Protein AF-A0A010IXS4-F1 (afdb_monomer)

pLDDT: mean 91.99, std 7.36, range [56.25, 98.81]

Sequence (234 aa):
MMPKTSPHQHVMNWAISVPGDKTIKRDIFNNVWMTASQRYPYQHLTFMAQGIVELQNVELGCVDLSTPTNLFLQMTGATRCDSEMLDFAKHIVVVKDRQHIALLSEYILQKILYQPESTSVQTTAIEAFHAGQGVCQDHAHILIAMCRALQLPARYVSGYLFDQNYPHLASHAWAEVFLENQWYCFDVSNQLFTPKHHIYLAVGRDYLDVAPIRGVREQGGVENMMSVVQVLAC

Mean predicted aligned error: 4.52 Å

Solvent-accessible surface area (backbone atoms only — not comparable to full-atom values): 13428 Å² total; per-residue (Å²): 84,40,64,62,66,46,84,20,29,46,62,78,45,77,49,77,49,60,69,56,58,69,48,77,49,67,54,87,69,68,31,40,38,69,51,64,48,72,88,70,92,74,94,78,86,68,76,48,74,52,67,46,70,50,72,40,94,45,68,46,50,65,92,69,81,85,47,67,61,70,65,27,45,56,72,48,86,44,26,44,59,54,69,66,52,44,51,55,42,52,72,57,41,81,52,96,47,73,65,28,53,52,51,44,33,54,53,47,39,72,56,32,37,82,34,85,90,70,68,58,97,80,59,25,16,54,58,32,64,75,66,33,38,22,44,41,62,39,47,22,28,35,53,32,10,36,35,26,75,70,75,29,31,18,33,28,34,31,31,33,40,59,38,96,90,47,36,67,69,11,74,41,39,26,22,32,40,53,48,98,94,40,50,39,38,42,26,39,79,77,72,38,67,46,42,68,47,55,44,65,31,29,49,26,68,41,63,87,69,35,50,72,76,83,85,85,79,85,85,86,80,93,83,85,88,86,87,86,43,76,40,77,90,131

Nearest PDB structures (foldseek):
  3isr-assembly1_B  TM=7.995E-01  e=2.141E-14  Cytophaga hutchinsonii ATCC 33406
  9crn-assembly1_A  TM=8.403E-01  e=3.451E-06  Streptococcus pyogenes NZ131
  8glv-assembly1_Eb  TM=6.164E-01  e=4.223E-03  Chlamydomonas reinhardtii
  8ot2-assembly1_A  TM=6.336E-01  e=3.137E-02  Streptomyces hygroscopicus
  4nv8-assembly3_B  TM=6.087E-01  e=2.778E-02  Mesorhizobium japonicum MAFF 303099

Radius of gyration: 17.94 Å; Cα contacts (8 Å, |Δi|>4): 477; chains: 1; bounding box: 43×37×51 Å

Foldseek 3Di:
DAFDDAPFKDWPDKDKDWDADKDWDADLQRFIDMDGDDDDDDPDTDIDMDGDMDGDQDQADHPDPVRDLVQLLDADQQQAADPVLQVLLCVQPVDPDPVSLLSSLQVQCVQEPEDPPPDDPNHHLVNRNVVSYDHQQNSQSSSSSNCSSVVWRKKKFWFFFDDPVCFFRTTGIWMWTQDPNGTWTARSNVSDGGCRRTRTNDIGNHCVVPPPDDDDDDDDDDDDDDDTGGDDDD

Secondary structure (DSSP, 8-state):
-B----SSEEEEEEEEE-SSEEEEEE-TT--EEEEEE--S--S----EEEEEEEEP--S-S----SS-GGGGG---STT---HHHHHHHHHH-SS-SHHHHHHHHHHHHHHSEE-TTS--TT--HHHHHHHTEE-HHHHHHHHHHHHHHTT--EEEEEEEE--SS-TTB-EEEEEEEEETTEEEEEBTTTTB-S-TTEEEEEEESSHHHH-SS-----S-S-------B-----

Structure (mmCIF, N/CA/C/O backbone):
data_AF-A0A010IXS4-F1
#
_entry.id   AF-A0A010IXS4-F1
#
loop_
_atom_site.group_PDB
_atom_site.id
_atom_site.type_symbol
_atom_site.label_atom_id
_atom_site.label_alt_id
_atom_site.label_comp_id
_atom_site.label_asym_id
_atom_site.label_entity_id
_atom_site.label_seq_id
_atom_site.pdbx_PDB_ins_code
_atom_site.Cartn_x
_atom_site.Cartn_y
_atom_site.Cartn_z
_atom_site.occupancy
_atom_site.B_iso_or_equiv
_atom_site.auth_seq_id
_atom_site.auth_comp_id
_atom_site.auth_asym_id
_atom_site.auth_atom_id
_atom_site.pdbx_PDB_model_num
ATOM 1 N N . MET A 1 1 ? 6.017 3.978 -9.937 1.00 90.06 1 MET A N 1
ATOM 2 C CA . MET A 1 1 ? 5.571 5.137 -9.118 1.00 90.06 1 MET A CA 1
ATOM 3 C C . MET A 1 1 ? 6.777 5.947 -8.632 1.00 90.06 1 MET A C 1
ATOM 5 O O . MET A 1 1 ? 7.891 5.447 -8.748 1.00 90.06 1 MET A O 1
ATOM 9 N N . MET A 1 2 ? 6.587 7.172 -8.129 1.00 92.12 2 MET A N 1
ATOM 10 C CA . MET A 1 2 ? 7.634 8.008 -7.511 1.00 92.12 2 MET A CA 1
ATOM 11 C C . MET A 1 2 ? 7.180 8.520 -6.137 1.00 92.12 2 MET A C 1
ATOM 13 O O . MET A 1 2 ? 6.027 8.947 -6.027 1.00 92.12 2 MET A O 1
ATOM 17 N N . PRO A 1 3 ? 8.062 8.529 -5.119 1.00 93.62 3 PRO A N 1
ATOM 18 C CA . PRO A 1 3 ? 7.718 9.031 -3.801 1.00 93.62 3 PRO A CA 1
ATOM 19 C C . PRO A 1 3 ? 7.520 10.546 -3.853 1.00 93.62 3 PRO A C 1
ATOM 21 O O . PRO A 1 3 ? 8.058 11.246 -4.716 1.00 93.62 3 PRO A O 1
ATOM 24 N N . LYS A 1 4 ? 6.749 11.064 -2.899 1.00 91.25 4 LYS A N 1
ATOM 25 C CA . LYS A 1 4 ? 6.491 12.498 -2.750 1.00 91.25 4 LYS A CA 1
ATOM 26 C C . LYS A 1 4 ? 6.962 12.987 -1.394 1.00 91.25 4 LYS A C 1
ATOM 28 O O . LYS A 1 4 ? 6.886 12.253 -0.411 1.00 91.25 4 LYS A O 1
ATOM 33 N N . THR A 1 5 ? 7.372 14.249 -1.348 1.00 92.06 5 THR A N 1
ATOM 34 C CA . THR A 1 5 ? 7.571 14.952 -0.083 1.00 92.06 5 THR A CA 1
ATOM 35 C C . THR A 1 5 ? 6.231 15.127 0.632 1.00 92.06 5 THR A C 1
ATOM 37 O O . THR A 1 5 ? 5.215 15.452 0.012 1.00 92.06 5 THR A O 1
ATOM 40 N N . SER A 1 6 ? 6.242 14.889 1.936 1.00 90.50 6 SER A N 1
ATOM 41 C CA . SER A 1 6 ? 5.126 15.033 2.869 1.00 90.50 6 SER A CA 1
ATOM 42 C C . SER A 1 6 ? 5.685 15.410 4.253 1.00 90.50 6 SER A C 1
ATOM 44 O O . SER A 1 6 ? 6.905 15.452 4.406 1.00 90.50 6 SER A O 1
ATOM 46 N N . PRO A 1 7 ? 4.850 15.664 5.276 1.00 89.44 7 PRO A N 1
ATOM 47 C CA . PRO A 1 7 ? 5.350 15.876 6.636 1.00 89.44 7 PRO A CA 1
ATOM 48 C C . PRO A 1 7 ? 6.209 14.720 7.172 1.00 89.44 7 PRO A C 1
ATOM 50 O O . PRO A 1 7 ? 7.100 14.954 7.974 1.00 89.44 7 PRO A O 1
ATOM 53 N N . HIS A 1 8 ? 5.972 13.485 6.719 1.00 92.75 8 HIS A N 1
ATOM 54 C CA . HIS A 1 8 ? 6.728 12.307 7.157 1.00 92.75 8 HIS A CA 1
ATOM 55 C C . HIS A 1 8 ? 8.045 12.089 6.419 1.00 92.75 8 HIS A C 1
ATOM 57 O O . HIS A 1 8 ? 8.968 11.487 6.957 1.00 92.75 8 HIS A O 1
ATOM 63 N N . GLN A 1 9 ? 8.155 12.555 5.178 1.00 94.06 9 GLN A N 1
ATOM 64 C CA . GLN A 1 9 ? 9.326 12.260 4.360 1.00 94.06 9 GLN A CA 1
ATOM 65 C C . GLN A 1 9 ? 9.680 13.410 3.429 1.00 94.06 9 GLN A C 1
ATOM 67 O O . GLN A 1 9 ? 8.809 13.985 2.774 1.00 94.06 9 GLN A O 1
ATOM 72 N N . HIS A 1 10 ? 10.969 13.693 3.302 1.00 95.06 10 HIS A N 1
ATOM 73 C CA . HIS A 1 10 ? 11.510 14.657 2.361 1.00 95.06 10 HIS A CA 1
ATOM 74 C C . HIS A 1 10 ? 12.311 13.931 1.275 1.00 95.06 10 HIS A C 1
ATOM 76 O O . HIS A 1 10 ? 13.337 13.306 1.539 1.00 95.06 10 HIS A O 1
ATOM 82 N N . VAL A 1 11 ? 11.828 13.987 0.030 1.00 94.88 11 VAL A N 1
ATOM 83 C CA . VAL A 1 11 ? 12.499 13.345 -1.108 1.00 94.88 11 VAL A CA 1
ATOM 84 C C . VAL A 1 11 ? 13.614 14.268 -1.599 1.00 94.88 11 VAL A C 1
ATOM 86 O O . VAL A 1 11 ? 13.346 15.257 -2.277 1.00 94.88 11 VAL A O 1
ATOM 89 N N . MET A 1 12 ? 14.863 13.943 -1.258 1.00 95.88 12 MET A N 1
ATOM 90 C CA . MET A 1 12 ? 16.047 14.729 -1.630 1.00 95.88 12 MET A CA 1
ATOM 91 C C . MET A 1 12 ? 16.355 14.595 -3.120 1.00 95.88 12 MET A C 1
ATOM 93 O O . MET A 1 12 ? 16.601 15.577 -3.817 1.00 95.88 12 MET A O 1
ATOM 97 N N . ASN A 1 13 ? 16.341 13.359 -3.615 1.00 94.75 13 ASN A N 1
ATOM 98 C CA . ASN A 1 13 ? 16.431 13.052 -5.033 1.00 94.75 13 ASN A CA 1
ATOM 99 C C . ASN A 1 13 ? 15.719 11.728 -5.322 1.00 94.75 13 ASN A C 1
ATOM 101 O O . ASN A 1 13 ? 15.633 10.850 -4.466 1.00 94.75 13 ASN A O 1
ATOM 105 N N . TRP A 1 14 ? 15.193 11.596 -6.535 1.00 94.88 14 TRP A N 1
ATOM 106 C CA . TRP A 1 14 ? 14.631 10.347 -7.031 1.00 94.88 14 TRP A CA 1
ATOM 107 C C . TRP A 1 14 ? 14.756 10.311 -8.549 1.00 94.88 14 TRP A C 1
ATOM 109 O O . TRP A 1 14 ? 14.357 11.253 -9.235 1.00 94.88 14 TRP A O 1
ATOM 119 N N . ALA A 1 15 ? 15.306 9.229 -9.083 1.00 93.50 15 ALA A N 1
ATOM 120 C CA . ALA A 1 15 ? 15.526 9.040 -10.505 1.00 93.50 15 ALA A CA 1
ATOM 121 C C . ALA A 1 15 ? 14.984 7.681 -10.943 1.00 93.50 15 ALA A C 1
ATOM 123 O O . ALA A 1 15 ? 15.248 6.663 -10.308 1.00 93.50 15 ALA A O 1
ATOM 124 N N . ILE A 1 16 ? 14.253 7.672 -12.061 1.00 93.62 16 ILE A N 1
ATOM 125 C CA . ILE A 1 16 ? 13.790 6.449 -12.718 1.00 93.62 16 ILE A CA 1
ATOM 126 C C . ILE A 1 16 ? 14.409 6.369 -14.113 1.00 93.62 16 ILE A C 1
ATOM 128 O O . ILE A 1 16 ? 14.154 7.212 -14.978 1.00 93.62 16 ILE A O 1
ATOM 132 N N . SER A 1 17 ? 15.197 5.324 -14.339 1.00 93.25 17 SER A N 1
ATOM 133 C CA . SER A 1 17 ? 15.684 4.913 -15.648 1.00 93.25 17 SER A CA 1
ATOM 134 C C . SER A 1 17 ? 14.817 3.778 -16.183 1.00 93.25 17 SER A C 1
ATOM 136 O O . SER A 1 17 ? 14.659 2.735 -15.555 1.00 93.25 17 SER A O 1
ATOM 138 N N . VAL A 1 18 ? 14.236 4.007 -17.353 1.00 92.31 18 VAL A N 1
ATOM 139 C CA . VAL A 1 18 ? 13.424 3.051 -18.108 1.00 92.31 18 VAL A CA 1
ATOM 140 C C . VAL A 1 18 ? 13.631 3.338 -19.600 1.00 92.31 18 VAL A C 1
ATOM 142 O O . VAL A 1 18 ? 13.780 4.513 -19.950 1.00 92.31 18 VAL A O 1
ATOM 145 N N . PRO A 1 19 ? 13.703 2.335 -20.486 1.00 91.31 19 PRO A N 1
ATOM 146 C CA . PRO A 1 19 ? 13.770 2.566 -21.929 1.00 91.31 19 PRO A CA 1
ATOM 147 C C . PRO A 1 19 ? 12.459 3.095 -22.527 1.00 91.31 19 PRO A C 1
ATOM 149 O O . PRO A 1 19 ? 11.378 2.847 -21.999 1.00 91.31 19 PRO A O 1
ATOM 152 N N . GLY A 1 20 ? 12.561 3.769 -23.675 1.00 91.19 20 GLY A N 1
ATOM 153 C CA . GLY A 1 20 ? 11.408 4.241 -24.446 1.00 91.19 20 GLY A CA 1
ATOM 154 C C . GLY A 1 20 ? 10.947 5.662 -24.112 1.00 91.19 20 GLY A C 1
ATOM 155 O O . GLY A 1 20 ? 11.562 6.366 -23.306 1.00 91.19 20 GLY A O 1
ATOM 156 N N . ASP A 1 21 ? 9.857 6.074 -24.759 1.00 92.81 21 ASP A N 1
ATOM 157 C CA . ASP A 1 21 ? 9.263 7.401 -24.594 1.00 92.81 21 ASP A CA 1
ATOM 158 C C . ASP A 1 21 ? 8.514 7.481 -23.269 1.00 92.81 21 ASP A C 1
ATOM 160 O O . ASP A 1 21 ? 7.663 6.635 -22.980 1.00 92.81 21 ASP A O 1
ATOM 164 N N . LYS A 1 22 ? 8.832 8.501 -22.467 1.00 93.88 22 LYS A N 1
ATOM 165 C CA . LYS A 1 22 ? 8.365 8.624 -21.083 1.00 93.88 22 LYS A CA 1
ATOM 166 C C . LYS A 1 22 ? 7.380 9.762 -20.938 1.00 93.88 22 LYS A C 1
ATOM 168 O O . LYS A 1 22 ? 7.563 10.841 -21.496 1.00 93.88 22 LYS A O 1
ATOM 173 N N . THR A 1 23 ? 6.370 9.573 -20.105 1.00 94.94 23 THR A N 1
ATOM 174 C CA . THR A 1 23 ? 5.498 10.667 -19.672 1.00 94.94 23 THR A CA 1
ATOM 175 C C . THR A 1 23 ? 5.175 10.509 -18.200 1.00 94.94 23 THR A C 1
ATOM 177 O O . THR A 1 23 ? 4.754 9.438 -17.763 1.00 94.94 23 THR A O 1
ATOM 180 N N . ILE A 1 24 ? 5.362 11.588 -17.442 1.00 94.69 24 ILE A N 1
ATOM 181 C CA . ILE A 1 24 ? 5.051 11.652 -16.014 1.00 94.69 24 ILE A CA 1
ATOM 182 C C . ILE A 1 24 ? 3.688 12.319 -15.847 1.00 94.69 24 ILE A C 1
ATOM 184 O O . ILE A 1 24 ? 3.414 13.345 -16.471 1.00 94.69 24 ILE A O 1
ATOM 188 N N . LYS A 1 25 ? 2.829 11.733 -15.014 1.00 93.81 25 LYS A N 1
ATOM 189 C CA . LYS A 1 25 ? 1.490 12.243 -14.709 1.00 93.81 25 LYS A CA 1
ATOM 190 C C . LYS A 1 25 ? 1.175 12.074 -13.226 1.00 93.81 25 LYS A C 1
ATOM 192 O O . LYS A 1 25 ? 1.904 11.409 -12.488 1.00 93.81 25 LYS A O 1
ATOM 197 N N . ARG A 1 26 ? 0.068 12.684 -12.806 1.00 93.38 26 ARG A N 1
ATOM 198 C CA . ARG A 1 26 ? -0.576 12.415 -11.519 1.00 93.38 26 ARG A CA 1
ATOM 199 C C . ARG A 1 26 ? -1.868 11.645 -11.746 1.00 93.38 26 ARG A C 1
ATOM 201 O O . ARG A 1 26 ? -2.545 11.889 -12.745 1.00 93.38 26 ARG A O 1
ATOM 208 N N . ASP A 1 27 ? -2.163 10.696 -10.870 1.00 92.19 27 ASP A N 1
ATOM 209 C CA . ASP A 1 27 ? -3.455 10.009 -10.852 1.00 92.19 27 ASP A CA 1
ATOM 210 C C . ASP A 1 27 ? -4.468 10.733 -9.942 1.00 92.19 27 ASP A C 1
ATOM 212 O O . ASP A 1 27 ? -4.204 11.828 -9.438 1.00 92.19 27 ASP A O 1
ATOM 216 N N . ILE A 1 28 ? -5.641 10.125 -9.750 1.00 91.06 28 ILE A N 1
ATOM 217 C CA . ILE A 1 28 ? -6.720 10.676 -8.919 1.00 91.06 28 ILE A CA 1
ATOM 218 C C . ILE A 1 28 ? -6.399 10.686 -7.416 1.00 91.06 28 ILE A C 1
ATOM 220 O O . ILE A 1 28 ? -6.995 11.464 -6.681 1.00 91.06 28 ILE A O 1
ATOM 224 N N . PHE A 1 29 ? -5.448 9.863 -6.968 1.00 92.00 29 PHE A N 1
ATOM 225 C CA . PHE A 1 29 ? -4.952 9.824 -5.589 1.00 92.00 29 PHE A CA 1
ATOM 226 C C . PHE A 1 29 ? -3.722 10.722 -5.405 1.00 92.00 29 PHE A C 1
ATOM 228 O O . PHE A 1 29 ? -3.026 10.652 -4.393 1.00 92.00 29 PHE A O 1
ATOM 235 N N . ASN A 1 30 ? -3.420 11.549 -6.414 1.00 91.06 30 ASN A N 1
ATOM 236 C CA . ASN A 1 30 ? -2.279 12.448 -6.447 1.00 91.06 30 ASN A CA 1
ATOM 237 C C . ASN A 1 30 ? -0.916 11.719 -6.373 1.00 91.06 30 ASN A C 1
ATOM 239 O O . ASN A 1 30 ? 0.101 12.347 -6.040 1.00 91.06 30 ASN A O 1
ATOM 243 N N . ASN A 1 31 ? -0.859 10.427 -6.715 1.00 93.25 31 ASN A N 1
ATOM 244 C CA . ASN A 1 31 ? 0.400 9.704 -6.886 1.00 93.25 31 ASN A CA 1
ATOM 245 C C . ASN A 1 31 ? 1.111 10.208 -8.137 1.00 93.25 31 ASN A C 1
ATOM 247 O O . ASN A 1 31 ? 0.476 10.487 -9.154 1.00 93.25 31 ASN A O 1
ATOM 251 N N . VAL A 1 32 ? 2.440 10.294 -8.088 1.00 92.88 32 VAL A N 1
ATOM 252 C CA . VAL A 1 32 ? 3.248 10.601 -9.273 1.00 92.88 32 VAL A CA 1
ATOM 253 C C . VAL A 1 32 ? 3.649 9.289 -9.933 1.00 92.88 32 VAL A C 1
ATOM 255 O O . VAL A 1 32 ? 4.298 8.436 -9.323 1.00 92.88 32 VAL A O 1
ATOM 258 N N . TRP A 1 33 ? 3.282 9.131 -11.200 1.00 92.00 33 TRP A N 1
ATOM 259 C CA . TRP A 1 33 ? 3.546 7.915 -11.957 1.00 92.00 33 TRP A CA 1
ATOM 260 C C . TRP A 1 33 ? 4.142 8.227 -13.325 1.00 92.00 33 TRP A C 1
ATOM 262 O O . TRP A 1 33 ? 3.942 9.304 -13.888 1.00 92.00 33 TRP A O 1
ATOM 272 N N . MET A 1 34 ? 4.917 7.276 -13.843 1.00 93.44 34 MET A N 1
ATOM 273 C CA . MET A 1 34 ? 5.554 7.358 -15.151 1.00 93.44 34 MET A CA 1
ATOM 274 C C . MET A 1 34 ? 4.992 6.257 -16.042 1.00 93.44 34 MET A C 1
ATOM 276 O O . MET A 1 34 ? 4.969 5.091 -15.656 1.00 93.44 34 MET A O 1
ATOM 280 N N . THR A 1 35 ? 4.596 6.642 -17.248 1.00 93.62 35 THR A N 1
ATOM 281 C CA . THR A 1 35 ? 4.403 5.722 -18.371 1.00 93.62 35 THR A CA 1
ATOM 282 C C . THR A 1 35 ? 5.671 5.697 -19.205 1.00 93.62 35 THR A C 1
ATOM 284 O O . THR A 1 35 ? 6.298 6.741 -19.390 1.00 93.62 35 THR A O 1
ATOM 287 N N . ALA A 1 36 ? 6.037 4.520 -19.700 1.00 92.81 36 ALA A N 1
ATOM 288 C CA . ALA A 1 36 ? 7.096 4.345 -20.679 1.00 92.81 36 ALA A CA 1
ATOM 289 C C . ALA A 1 36 ? 6.585 3.431 -21.795 1.00 92.81 36 ALA A C 1
ATOM 291 O O . ALA A 1 36 ? 5.925 2.432 -21.511 1.00 92.81 36 ALA A O 1
ATOM 292 N N . SER A 1 37 ? 6.865 3.778 -23.050 1.00 92.00 37 SER A N 1
ATOM 293 C CA . SER A 1 37 ? 6.491 2.952 -24.202 1.00 92.00 37 SER A CA 1
ATOM 294 C C . SER A 1 37 ? 7.700 2.651 -25.075 1.00 92.00 37 SER A C 1
ATOM 296 O O . SER A 1 37 ? 8.457 3.552 -25.434 1.00 92.00 37 SER A O 1
ATOM 298 N N . GLN A 1 38 ? 7.874 1.375 -25.413 1.00 88.44 38 GLN A N 1
ATOM 299 C CA . GLN A 1 38 ? 8.927 0.887 -26.294 1.00 88.44 38 GLN A CA 1
ATOM 300 C C . GLN A 1 38 ? 8.272 0.168 -27.470 1.00 88.44 38 GLN A C 1
ATOM 302 O O . GLN A 1 38 ? 7.452 -0.724 -27.269 1.00 88.44 38 GLN A O 1
ATOM 307 N N . ARG A 1 39 ? 8.614 0.583 -28.691 1.00 87.00 39 ARG A N 1
ATOM 308 C CA . ARG A 1 39 ? 8.010 0.057 -29.927 1.00 87.00 39 ARG A CA 1
ATOM 309 C C . ARG A 1 39 ? 8.967 -0.801 -30.744 1.00 87.00 39 ARG A C 1
ATOM 311 O O . ARG A 1 39 ? 8.528 -1.492 -31.657 1.00 87.00 39 ARG A O 1
ATOM 318 N N . TYR A 1 40 ? 10.258 -0.755 -30.431 1.00 86.69 40 TYR A N 1
ATOM 319 C CA . TYR A 1 40 ? 11.258 -1.570 -31.107 1.00 86.69 40 TYR A CA 1
ATOM 320 C C . TYR A 1 40 ? 11.406 -2.931 -30.423 1.00 86.69 40 TYR A C 1
ATOM 322 O O . TYR A 1 40 ? 11.249 -3.002 -29.204 1.00 86.69 40 TYR A O 1
ATOM 330 N N . PRO A 1 41 ? 11.738 -3.999 -31.168 1.00 86.94 41 PRO A N 1
ATOM 331 C CA . PRO A 1 41 ? 12.044 -5.295 -30.577 1.00 86.94 41 PRO A CA 1
ATOM 332 C C . PRO A 1 41 ? 13.181 -5.198 -29.552 1.00 86.94 41 PRO A C 1
ATOM 334 O O . PRO A 1 41 ? 14.193 -4.542 -29.796 1.00 86.94 41 PRO A O 1
ATOM 337 N N . TYR A 1 42 ? 13.034 -5.884 -28.421 1.00 86.44 42 TYR A N 1
ATOM 338 C CA . TYR A 1 42 ? 14.059 -5.995 -27.384 1.00 86.44 42 TYR A CA 1
ATOM 339 C C . TYR A 1 42 ? 14.079 -7.410 -26.805 1.00 86.44 42 TYR A C 1
ATOM 341 O O . TYR A 1 42 ? 13.076 -8.119 -26.832 1.00 86.44 42 TYR A O 1
ATOM 349 N N . GLN A 1 43 ? 15.234 -7.815 -26.277 1.00 88.56 43 GLN A N 1
ATOM 350 C CA . GLN A 1 43 ? 15.391 -9.075 -25.539 1.00 88.56 43 GLN A CA 1
ATOM 351 C C . GLN A 1 43 ? 15.348 -8.867 -24.022 1.00 88.56 43 GLN A C 1
ATOM 353 O O . GLN A 1 43 ? 14.952 -9.766 -23.287 1.00 88.56 43 GLN A O 1
ATOM 358 N N . HIS A 1 44 ? 15.727 -7.672 -23.559 1.00 88.19 44 HIS A N 1
ATOM 359 C CA . HIS A 1 44 ? 15.780 -7.314 -22.146 1.00 88.19 44 HIS A CA 1
ATOM 360 C C . HIS A 1 44 ? 15.252 -5.896 -21.942 1.00 88.19 44 HIS A C 1
ATOM 362 O O . HIS A 1 44 ? 15.517 -5.004 -22.751 1.00 88.19 44 HIS A O 1
ATOM 368 N N . LEU A 1 45 ? 14.531 -5.694 -20.842 1.00 88.69 45 LEU A N 1
ATOM 369 C CA . LEU A 1 45 ? 14.027 -4.397 -20.416 1.00 88.69 45 LEU A CA 1
ATOM 370 C C . LEU A 1 45 ? 14.416 -4.190 -18.953 1.00 88.69 45 LEU A C 1
ATOM 372 O O . LEU A 1 45 ? 13.946 -4.911 -18.077 1.00 88.69 45 LEU A O 1
ATOM 376 N N . THR A 1 46 ? 15.287 -3.216 -18.695 1.00 90.75 46 THR A N 1
ATOM 377 C CA . THR A 1 46 ? 15.764 -2.919 -17.340 1.00 90.75 46 THR A CA 1
ATOM 378 C C . THR A 1 46 ? 15.115 -1.646 -16.827 1.00 90.75 46 THR A C 1
ATOM 380 O O . THR A 1 46 ? 15.217 -0.589 -17.452 1.00 90.75 46 THR A O 1
ATOM 383 N N . PHE A 1 47 ? 14.491 -1.746 -15.659 1.00 90.81 47 PHE A N 1
ATOM 384 C CA . PHE A 1 47 ? 13.969 -0.615 -14.905 1.00 90.81 47 PHE A CA 1
ATOM 385 C C . PHE A 1 47 ? 14.867 -0.393 -13.696 1.00 90.81 47 PHE A C 1
ATOM 387 O O . PHE A 1 47 ? 15.163 -1.333 -12.963 1.00 90.81 47 PHE A O 1
ATOM 394 N N . MET A 1 48 ? 15.283 0.846 -13.471 1.00 92.94 48 MET A N 1
ATOM 395 C CA . MET A 1 48 ? 16.048 1.216 -12.287 1.00 92.94 48 MET A CA 1
ATOM 396 C C . MET A 1 48 ? 15.404 2.436 -11.650 1.00 92.94 48 MET A C 1
ATOM 398 O O . MET A 1 48 ? 15.230 3.456 -12.311 1.00 92.94 48 MET A O 1
ATOM 402 N N . ALA A 1 49 ? 15.063 2.336 -10.371 1.00 92.81 49 ALA A N 1
ATOM 403 C CA . ALA A 1 49 ? 14.649 3.466 -9.556 1.00 92.81 49 ALA A CA 1
ATOM 404 C C . ALA A 1 49 ? 15.626 3.594 -8.389 1.00 92.81 49 ALA A C 1
ATOM 406 O O . ALA A 1 49 ? 15.927 2.601 -7.734 1.00 92.81 49 ALA A O 1
ATOM 407 N N . GLN A 1 50 ? 16.135 4.798 -8.155 1.00 94.31 50 GLN A N 1
ATOM 408 C CA . GLN A 1 50 ? 17.033 5.084 -7.040 1.00 94.31 50 GLN A CA 1
ATOM 409 C C . GLN A 1 50 ? 16.786 6.493 -6.523 1.00 94.31 50 GLN A C 1
ATOM 411 O O . GLN A 1 50 ? 16.417 7.386 -7.291 1.00 94.31 50 GLN A O 1
ATOM 416 N N . GLY A 1 51 ? 17.022 6.709 -5.238 1.00 94.44 51 GLY A N 1
ATOM 417 C CA . GLY A 1 51 ? 16.905 8.029 -4.652 1.00 94.44 51 GLY A CA 1
ATOM 418 C C . GLY A 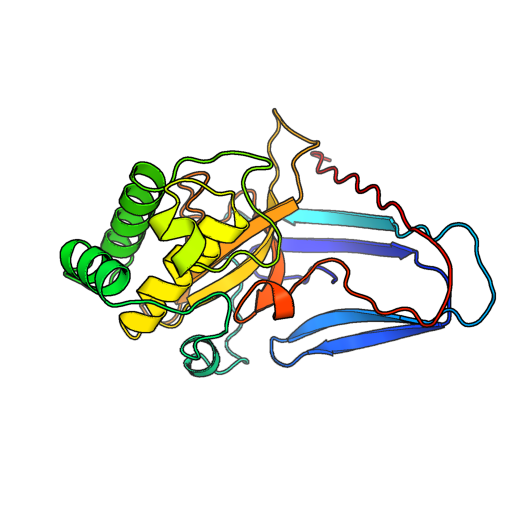1 51 ? 17.265 8.054 -3.178 1.00 94.44 51 GLY A C 1
ATOM 419 O O . GLY A 1 51 ? 17.496 7.012 -2.569 1.00 94.44 51 GLY A O 1
ATOM 420 N N . ILE A 1 52 ? 17.289 9.260 -2.622 1.00 95.62 52 ILE A N 1
ATOM 421 C CA . ILE A 1 52 ? 17.524 9.519 -1.203 1.00 95.62 52 ILE A CA 1
ATOM 422 C C . ILE A 1 52 ? 16.267 10.169 -0.635 1.00 95.62 52 ILE A C 1
ATOM 424 O O . ILE A 1 52 ? 15.786 11.182 -1.154 1.00 95.62 52 ILE A O 1
ATOM 428 N N . VAL A 1 53 ? 15.744 9.580 0.437 1.00 94.94 53 VAL A N 1
ATOM 429 C CA . VAL A 1 53 ? 14.582 10.081 1.170 1.00 94.94 53 VAL A CA 1
ATOM 430 C C . VAL A 1 53 ? 14.970 10.227 2.633 1.00 94.94 53 VAL A C 1
ATOM 432 O O . VAL A 1 53 ? 15.447 9.278 3.246 1.00 94.94 53 VAL A O 1
ATOM 435 N N . GLU A 1 54 ? 14.761 11.415 3.184 1.00 95.19 54 GLU A N 1
ATOM 436 C CA . GLU A 1 54 ? 14.918 11.687 4.609 1.00 95.19 54 GLU A CA 1
ATOM 437 C C . GLU A 1 54 ? 13.572 11.476 5.310 1.00 95.19 54 GLU A C 1
ATOM 439 O O . GLU A 1 54 ? 12.548 11.971 4.837 1.00 95.19 54 GLU A O 1
ATOM 444 N N . LEU A 1 55 ? 13.561 10.734 6.419 1.00 92.94 55 LEU A N 1
ATOM 445 C CA . LEU A 1 55 ? 12.355 10.469 7.206 1.00 92.94 55 LEU A CA 1
ATOM 446 C C . LEU A 1 55 ? 12.297 11.380 8.431 1.00 92.94 55 LEU A C 1
ATOM 448 O O . LEU A 1 55 ? 13.293 11.579 9.125 1.00 92.94 55 LEU A O 1
ATOM 452 N N . GLN A 1 56 ? 11.109 11.899 8.719 1.00 90.62 56 GLN A N 1
ATOM 453 C CA . GLN A 1 56 ? 10.816 12.670 9.919 1.00 90.62 56 GLN A CA 1
ATOM 454 C C . GLN A 1 56 ? 10.050 11.801 10.915 1.00 90.62 56 GLN A C 1
ATOM 456 O O . GLN A 1 56 ? 9.208 10.988 10.546 1.00 90.62 56 GLN A O 1
ATOM 461 N N . ASN A 1 57 ? 10.323 11.976 12.208 1.00 85.44 57 ASN A N 1
ATOM 462 C CA . ASN A 1 57 ? 9.639 11.223 13.257 1.00 85.44 57 ASN A CA 1
ATOM 463 C C . ASN A 1 57 ? 8.298 11.886 13.605 1.00 85.44 57 ASN A C 1
ATOM 465 O O . ASN A 1 57 ? 8.183 12.598 14.602 1.00 85.44 57 ASN A O 1
ATOM 469 N N . VAL A 1 58 ? 7.302 11.669 12.751 1.00 86.12 58 VAL A N 1
ATOM 470 C CA . VAL A 1 58 ? 5.923 12.139 12.930 1.00 86.12 58 VAL A CA 1
ATOM 471 C C . VAL A 1 58 ? 4.969 10.952 13.064 1.00 86.12 58 VAL A C 1
ATOM 473 O O . VAL A 1 58 ? 5.238 9.853 12.582 1.00 86.12 58 VAL A O 1
ATOM 476 N N . GLU A 1 59 ? 3.828 11.158 13.723 1.00 84.56 59 GLU A N 1
ATOM 477 C CA . GLU A 1 59 ? 2.828 10.091 13.881 1.00 84.56 59 GLU A CA 1
ATOM 478 C C . GLU A 1 59 ? 2.042 9.790 12.597 1.00 84.56 59 GLU A C 1
ATOM 480 O O . GLU A 1 59 ? 1.507 8.689 12.449 1.00 84.56 59 GLU A O 1
ATOM 485 N N . LEU A 1 60 ? 1.968 10.754 11.674 1.00 83.81 60 LEU A N 1
ATOM 486 C CA . LEU A 1 60 ? 1.133 10.697 10.475 1.00 83.81 60 LEU A CA 1
ATOM 487 C C . LEU A 1 60 ? 1.997 10.570 9.223 1.00 83.81 60 LEU A C 1
ATOM 489 O O . LEU A 1 60 ? 2.913 11.362 9.032 1.00 83.81 60 LEU A O 1
ATOM 493 N N . GLY A 1 61 ? 1.661 9.623 8.346 1.00 68.94 61 GLY A N 1
ATOM 494 C CA . GLY A 1 61 ? 2.400 9.373 7.108 1.00 68.94 61 GLY A CA 1
ATOM 495 C C . GLY A 1 61 ? 2.163 10.447 6.052 1.00 68.94 61 GLY A C 1
ATOM 496 O O . GLY A 1 61 ? 3.033 11.257 5.745 1.00 68.94 61 GLY A O 1
ATOM 497 N N . CYS A 1 62 ? 0.958 10.480 5.482 1.00 69.62 62 CYS A N 1
ATOM 498 C CA . CYS A 1 62 ? 0.619 11.448 4.441 1.00 69.62 62 CYS A CA 1
ATOM 499 C C . CYS A 1 62 ? -0.659 12.227 4.768 1.00 69.62 62 CYS A C 1
ATOM 501 O O . CYS A 1 62 ? -1.754 11.664 4.840 1.00 69.62 62 CYS A O 1
ATOM 503 N N . VAL A 1 63 ? -0.527 13.552 4.873 1.00 65.62 63 VAL A N 1
ATOM 504 C CA . VAL A 1 63 ? -1.660 14.479 4.963 1.00 65.62 63 VAL A CA 1
ATOM 505 C C . VAL A 1 63 ? -2.086 14.859 3.544 1.00 65.62 63 VAL A C 1
ATOM 507 O O . VAL A 1 63 ? -1.698 15.902 3.022 1.00 65.62 63 VAL A O 1
ATOM 510 N N . ASP A 1 64 ? -2.853 13.987 2.888 1.00 69.31 64 ASP A N 1
ATOM 511 C CA . ASP A 1 64 ? -3.578 14.356 1.669 1.00 69.31 64 ASP A CA 1
ATOM 512 C C . ASP A 1 64 ? -5.064 14.541 1.984 1.00 69.31 64 ASP A C 1
ATOM 514 O O . ASP A 1 64 ? -5.799 13.570 2.165 1.00 69.31 64 ASP A O 1
ATOM 518 N N . LEU A 1 65 ? -5.479 15.806 2.059 1.00 66.06 65 LEU A N 1
ATOM 519 C CA . LEU A 1 65 ? -6.876 16.217 2.220 1.00 66.06 65 LEU A CA 1
ATOM 520 C C . LEU A 1 65 ? -7.539 16.570 0.879 1.00 66.06 65 LEU A C 1
ATOM 522 O O . LEU A 1 65 ? -8.724 16.889 0.853 1.00 66.06 65 LEU A O 1
ATOM 526 N N . SER A 1 66 ? -6.787 16.556 -0.230 1.00 77.25 66 SER A N 1
ATOM 527 C CA . SER A 1 66 ? -7.317 16.909 -1.553 1.00 77.25 66 SER A CA 1
ATOM 528 C C . SER A 1 66 ? -8.124 15.773 -2.179 1.00 77.25 66 SER A C 1
ATOM 530 O O . SER A 1 66 ? -9.064 16.025 -2.933 1.00 77.25 66 SER A O 1
ATOM 532 N N . THR A 1 67 ? -7.798 14.529 -1.826 1.00 84.88 67 THR A N 1
ATOM 533 C CA . THR A 1 67 ? -8.534 13.344 -2.262 1.00 84.88 67 THR A CA 1
ATOM 534 C C . THR A 1 67 ? -9.753 13.117 -1.355 1.00 84.88 67 THR A C 1
ATOM 536 O O . THR A 1 67 ? -9.579 12.938 -0.147 1.00 84.88 67 THR A O 1
ATOM 539 N N . PRO A 1 68 ? -10.987 13.077 -1.896 1.00 90.31 68 PRO A N 1
ATOM 540 C CA . PRO A 1 68 ? -12.185 12.817 -1.101 1.00 90.31 68 PRO A CA 1
ATOM 541 C C . PRO A 1 68 ? -12.105 11.478 -0.353 1.00 90.31 68 PRO A C 1
ATOM 543 O O . PRO A 1 68 ? -11.893 10.425 -0.956 1.00 90.31 68 PRO A O 1
ATOM 546 N N . THR A 1 69 ? -12.302 11.498 0.968 1.00 91.56 69 THR A N 1
ATOM 547 C CA . THR A 1 69 ? -12.141 10.307 1.824 1.00 91.56 69 THR A CA 1
ATOM 548 C C . THR A 1 69 ? -13.139 9.198 1.496 1.00 91.56 69 THR A C 1
ATOM 550 O O . THR A 1 69 ? -12.809 8.019 1.597 1.00 91.56 69 THR A O 1
ATOM 553 N N . ASN A 1 70 ? -14.336 9.549 1.025 1.00 92.56 70 ASN A N 1
ATOM 554 C CA . ASN A 1 70 ? -15.364 8.597 0.603 1.00 92.56 70 ASN A CA 1
ATOM 555 C C . ASN A 1 70 ? -14.925 7.692 -0.561 1.00 92.56 70 ASN A C 1
ATOM 557 O O . ASN A 1 70 ? -15.445 6.585 -0.687 1.00 92.56 70 ASN A O 1
ATOM 561 N N . LEU A 1 71 ? -13.943 8.099 -1.374 1.00 94.31 71 LEU A N 1
ATOM 562 C CA . LEU A 1 71 ? -13.360 7.236 -2.407 1.00 94.31 71 LEU A CA 1
ATOM 563 C C . LEU A 1 71 ? -12.749 5.961 -1.803 1.00 94.31 71 LEU A C 1
ATOM 565 O O . LEU A 1 71 ? -12.801 4.891 -2.405 1.00 94.31 71 LEU A O 1
ATOM 569 N N . PHE A 1 72 ? -12.232 6.058 -0.578 1.00 96.50 72 PHE A N 1
ATOM 570 C CA . PHE A 1 72 ? -11.616 4.956 0.157 1.00 96.50 72 PHE A CA 1
ATOM 571 C C . PHE A 1 72 ? -12.617 4.106 0.952 1.00 96.50 72 PHE A C 1
ATOM 573 O O . PHE A 1 72 ? -12.203 3.193 1.664 1.00 96.50 72 PHE A O 1
ATOM 580 N N . LEU A 1 73 ? -13.922 4.363 0.810 1.00 97.38 73 LEU A N 1
ATOM 581 C CA . LEU A 1 73 ? -14.985 3.436 1.216 1.00 97.38 73 LEU A CA 1
ATOM 582 C C . LEU A 1 73 ? -15.347 2.449 0.096 1.00 97.38 73 LEU A C 1
ATOM 584 O O . LEU A 1 73 ? -15.989 1.432 0.354 1.00 97.38 73 LEU A O 1
ATOM 588 N N . GLN A 1 74 ? -14.945 2.728 -1.148 1.00 96.00 74 GLN A N 1
ATOM 589 C CA . GLN A 1 74 ? -15.265 1.876 -2.287 1.00 96.00 74 GLN A CA 1
ATOM 590 C C . GLN A 1 74 ? 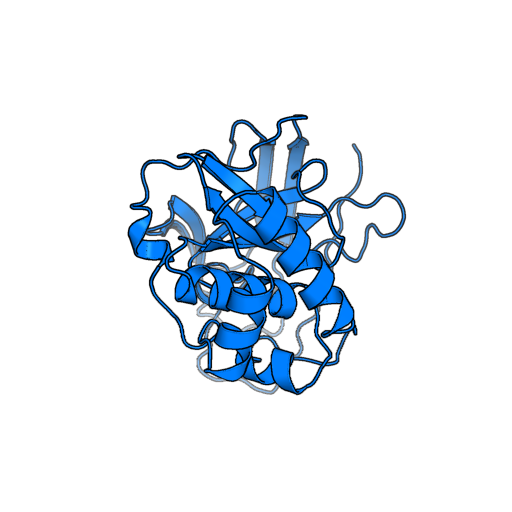-14.541 0.527 -2.181 1.00 96.00 74 GLN A C 1
ATOM 592 O O . GLN A 1 74 ? -13.311 0.466 -2.168 1.00 96.00 74 GLN A O 1
ATOM 597 N N . MET A 1 75 ? -15.307 -0.564 -2.176 1.00 94.38 75 MET A N 1
ATOM 598 C CA . MET A 1 75 ? -14.756 -1.914 -2.286 1.00 94.38 75 MET A CA 1
ATOM 599 C C . MET A 1 75 ? -14.244 -2.176 -3.705 1.00 94.38 75 MET A C 1
ATOM 601 O O . MET A 1 75 ? -14.877 -1.807 -4.697 1.00 94.38 75 MET A O 1
ATOM 605 N N . THR A 1 76 ? -13.113 -2.862 -3.796 1.00 97.19 76 THR 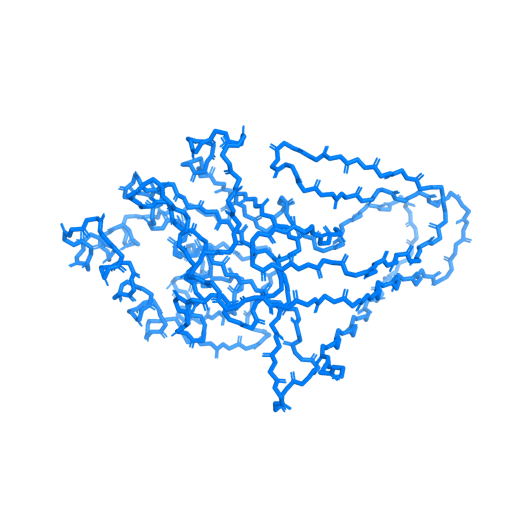A N 1
ATOM 606 C CA . THR A 1 76 ? -12.537 -3.350 -5.054 1.00 97.19 76 THR A CA 1
ATOM 607 C C . THR A 1 76 ? -12.621 -4.874 -5.116 1.00 97.19 76 THR A C 1
ATOM 609 O O . THR A 1 76 ? -13.103 -5.503 -4.177 1.00 97.19 76 THR A O 1
ATOM 612 N N . GLY A 1 77 ? -12.159 -5.497 -6.206 1.00 97.25 77 GLY A N 1
ATOM 613 C CA . GLY A 1 77 ? -12.071 -6.962 -6.282 1.00 97.25 77 GLY A CA 1
ATOM 614 C C . GLY A 1 77 ? -11.193 -7.557 -5.174 1.00 97.25 77 GLY A C 1
ATOM 615 O O . GLY A 1 77 ? -11.606 -8.510 -4.525 1.00 97.25 77 GLY A O 1
ATOM 616 N N . ALA A 1 78 ? -10.041 -6.936 -4.901 1.00 97.19 78 ALA A N 1
ATOM 617 C CA . ALA A 1 78 ? -9.086 -7.402 -3.894 1.00 97.19 78 ALA A CA 1
ATOM 618 C C . ALA A 1 78 ? -9.531 -7.142 -2.443 1.00 97.19 78 ALA A C 1
ATOM 620 O O . ALA A 1 78 ? -9.040 -7.792 -1.530 1.00 97.19 78 ALA A O 1
ATOM 621 N N . THR A 1 79 ? -10.460 -6.208 -2.217 1.00 98.00 79 THR A N 1
ATOM 622 C CA . THR A 1 79 ? -10.838 -5.720 -0.873 1.00 98.00 79 THR A CA 1
ATOM 623 C C . THR A 1 79 ? -12.311 -5.957 -0.535 1.00 98.00 79 THR A C 1
ATOM 625 O O . THR A 1 79 ? -12.907 -5.220 0.255 1.00 98.00 79 THR A O 1
ATOM 628 N N . ARG A 1 80 ? -12.932 -6.969 -1.151 1.00 97.88 80 ARG A N 1
ATOM 629 C CA . ARG A 1 80 ? -14.259 -7.431 -0.727 1.00 97.88 80 ARG A CA 1
ATOM 630 C C . ARG A 1 80 ? -14.181 -8.023 0.680 1.00 97.88 80 ARG A C 1
ATOM 632 O O . ARG A 1 80 ? -13.156 -8.572 1.066 1.00 97.88 80 ARG A O 1
ATOM 639 N N . CYS A 1 81 ? -15.278 -7.908 1.416 1.00 98.12 81 CYS A N 1
ATOM 640 C CA . CYS A 1 81 ? -15.428 -8.420 2.772 1.00 98.12 81 CYS A CA 1
ATOM 641 C C . CYS A 1 81 ? -16.689 -9.285 2.805 1.00 98.12 81 CYS A C 1
ATOM 643 O O . CYS A 1 81 ? -17.769 -8.792 2.464 1.00 98.12 81 CYS A O 1
ATOM 645 N N . ASP A 1 82 ? -16.545 -10.568 3.129 1.00 98.31 82 ASP A N 1
ATOM 646 C CA . ASP A 1 82 ? -17.686 -11.467 3.296 1.00 98.31 82 ASP A CA 1
ATOM 647 C C . ASP A 1 82 ? -18.288 -11.361 4.710 1.00 98.31 82 ASP A C 1
ATOM 649 O O . ASP A 1 82 ? -17.878 -10.533 5.528 1.00 98.31 82 ASP A O 1
ATOM 653 N N . SER A 1 83 ? -19.319 -12.161 4.990 1.00 98.31 83 SER A N 1
ATOM 654 C CA . SER A 1 83 ? -19.995 -12.131 6.288 1.00 98.31 83 SER A CA 1
ATOM 655 C C . SER A 1 83 ? -19.090 -12.572 7.438 1.00 98.31 83 SER A C 1
ATOM 657 O O . SER A 1 83 ? -19.147 -11.959 8.498 1.00 98.31 83 SER A O 1
ATOM 659 N N . GLU A 1 84 ? -18.238 -13.582 7.237 1.00 98.44 84 GLU A N 1
ATOM 660 C CA . GLU A 1 84 ? -17.361 -14.090 8.299 1.00 98.44 84 GLU A CA 1
ATOM 661 C C . GLU A 1 84 ? -16.286 -13.060 8.660 1.00 98.44 84 GLU A C 1
ATOM 663 O O . GLU A 1 84 ? -16.063 -12.783 9.838 1.00 98.44 84 GLU A O 1
ATOM 668 N N . MET A 1 85 ? -15.682 -12.419 7.656 1.00 98.56 85 MET A N 1
ATOM 669 C CA . MET A 1 85 ? -14.750 -11.312 7.863 1.00 98.56 85 MET A CA 1
ATOM 670 C C . MET A 1 85 ? -15.411 -10.129 8.578 1.00 98.56 85 MET A C 1
ATOM 672 O O . MET A 1 85 ? -14.808 -9.526 9.469 1.00 98.56 85 MET A O 1
ATOM 676 N N . LEU A 1 86 ? -16.644 -9.774 8.201 1.00 98.56 86 LEU A N 1
ATOM 677 C CA . LEU A 1 86 ? -17.370 -8.680 8.843 1.00 98.56 86 LEU A CA 1
ATOM 678 C C . LEU A 1 86 ? -17.710 -9.003 10.301 1.00 98.56 86 LEU A C 1
ATOM 680 O O . LEU A 1 86 ? -17.566 -8.134 11.161 1.00 98.56 86 LEU A O 1
ATOM 684 N N . ASP A 1 87 ? -18.161 -10.221 10.586 1.00 98.44 87 ASP A N 1
ATOM 685 C CA . ASP A 1 87 ? -18.494 -10.646 11.944 1.00 98.44 87 ASP A CA 1
ATOM 686 C C . ASP A 1 87 ? -17.239 -10.715 12.822 1.00 98.44 87 ASP A C 1
ATOM 688 O O . ASP A 1 87 ? -17.256 -10.217 13.951 1.00 98.44 87 ASP A O 1
ATOM 692 N N . PHE A 1 88 ? -16.123 -11.204 12.271 1.00 98.50 88 PHE A N 1
ATOM 693 C CA . PHE A 1 88 ? -14.805 -11.145 12.905 1.00 98.50 88 PHE A CA 1
ATOM 694 C C . PHE A 1 88 ? -14.425 -9.704 13.271 1.00 98.50 88 PHE A C 1
ATOM 696 O O . PHE A 1 88 ? -14.104 -9.410 14.423 1.00 98.50 88 PHE A O 1
ATOM 703 N N . ALA A 1 89 ? -14.538 -8.775 12.317 1.00 98.50 89 ALA A N 1
ATOM 704 C CA . ALA A 1 89 ? -14.210 -7.372 12.540 1.00 98.50 89 ALA A CA 1
ATOM 705 C C . ALA A 1 89 ? -15.135 -6.701 13.569 1.00 98.50 89 ALA A C 1
ATOM 707 O O . ALA A 1 89 ? -14.659 -5.957 14.422 1.00 98.50 89 ALA A O 1
ATOM 708 N N . LYS A 1 90 ? -16.448 -6.970 13.530 1.00 98.19 90 LYS A N 1
ATOM 709 C CA . LYS A 1 90 ? -17.430 -6.422 14.484 1.00 98.19 90 LYS A CA 1
ATOM 710 C C . LYS A 1 90 ? -17.219 -6.916 15.910 1.00 98.19 90 LYS A C 1
ATOM 712 O O . LYS A 1 90 ? -17.503 -6.173 16.843 1.00 98.19 90 LYS A O 1
ATOM 717 N N . HIS A 1 91 ? -16.768 -8.158 16.080 1.00 97.94 91 HIS A N 1
ATOM 718 C CA . HIS A 1 91 ? -16.492 -8.705 17.406 1.00 97.94 91 HIS A CA 1
ATOM 719 C C . HIS A 1 91 ? -15.334 -7.970 18.090 1.00 97.94 91 HIS A C 1
ATOM 721 O O . HIS A 1 91 ? -15.368 -7.751 19.298 1.00 97.94 91 HIS A O 1
ATOM 72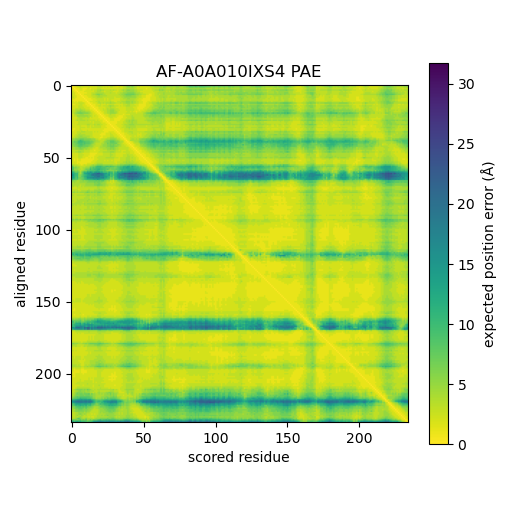7 N N . ILE A 1 92 ? -14.333 -7.565 17.306 1.00 98.12 92 ILE A N 1
ATOM 728 C CA . ILE A 1 92 ? -13.130 -6.900 17.809 1.00 98.12 92 ILE A CA 1
ATOM 729 C C . ILE A 1 92 ? -13.332 -5.385 17.905 1.00 98.12 92 ILE A C 1
ATOM 731 O O . ILE A 1 92 ? -12.965 -4.774 18.904 1.00 98.12 92 ILE A O 1
ATOM 735 N N . VAL A 1 93 ? -13.930 -4.760 16.887 1.00 98.12 93 VAL A N 1
ATOM 736 C CA . VAL A 1 93 ? -14.089 -3.303 16.792 1.00 98.12 93 VAL A CA 1
ATOM 737 C C . VAL A 1 93 ? -15.423 -2.867 17.395 1.00 98.12 93 VAL A C 1
ATOM 739 O O . VAL A 1 93 ? -16.397 -2.606 16.687 1.00 98.12 93 VAL A O 1
ATOM 742 N N . VAL A 1 94 ? -15.454 -2.769 18.726 1.00 96.44 94 VAL A N 1
ATOM 743 C CA . VAL A 1 94 ? -16.617 -2.268 19.483 1.00 96.44 94 VAL A CA 1
ATOM 744 C C . VAL A 1 94 ? -16.754 -0.749 19.348 1.00 96.44 94 VAL A C 1
ATOM 746 O O . VAL A 1 94 ? -17.861 -0.232 19.179 1.00 96.44 94 VAL A O 1
ATOM 749 N N . VAL A 1 95 ? -15.629 -0.029 19.372 1.00 96.81 95 VAL A N 1
ATOM 750 C CA . VAL A 1 95 ? -15.551 1.417 19.130 1.00 96.81 95 VAL A CA 1
ATOM 751 C C . VAL A 1 95 ? -14.671 1.670 17.910 1.00 96.81 95 VAL A C 1
ATOM 753 O O . VAL A 1 95 ? -13.657 1.012 17.707 1.00 96.81 95 VAL A O 1
ATOM 756 N N . LYS A 1 96 ? -15.059 2.621 17.057 1.00 96.62 96 LYS A N 1
ATOM 757 C CA . LYS A 1 96 ? -14.318 2.966 15.835 1.00 96.62 96 LYS A CA 1
ATOM 758 C C . LYS A 1 96 ? -13.194 3.965 16.127 1.00 96.62 96 LYS A C 1
ATOM 760 O O . LYS A 1 96 ? -13.236 5.097 15.654 1.00 96.62 96 LYS A O 1
ATOM 765 N N . ASP A 1 97 ? -12.223 3.542 16.925 1.00 96.88 97 ASP A N 1
ATOM 766 C CA . ASP A 1 97 ? -11.056 4.333 17.323 1.00 96.88 97 ASP A CA 1
ATOM 767 C C . ASP A 1 97 ? -9.736 3.642 16.939 1.00 96.88 97 ASP A C 1
ATOM 769 O O . ASP A 1 97 ? -9.708 2.507 16.457 1.00 96.88 97 ASP A O 1
ATOM 773 N N . ARG A 1 98 ? -8.613 4.336 17.150 1.00 96.06 98 ARG A N 1
ATOM 774 C CA . ARG A 1 98 ? -7.279 3.822 16.804 1.00 96.06 98 ARG A CA 1
ATOM 775 C C . ARG A 1 98 ? -6.917 2.548 17.575 1.00 96.06 98 ARG A C 1
ATOM 777 O O . ARG A 1 98 ? -6.229 1.693 17.020 1.00 96.06 98 ARG A O 1
ATOM 784 N N . GLN A 1 99 ? -7.366 2.413 18.823 1.00 97.31 99 GLN A N 1
ATOM 785 C CA . GLN A 1 99 ? -7.020 1.280 19.685 1.00 97.31 99 GLN A CA 1
ATOM 786 C C . GLN A 1 99 ? -7.677 -0.009 19.190 1.00 97.31 99 GLN A C 1
ATOM 788 O O . GLN A 1 99 ? -7.016 -1.038 19.091 1.00 97.31 99 GLN A O 1
ATOM 793 N N . HIS A 1 100 ? -8.947 0.051 18.795 1.00 98.38 100 HIS A N 1
ATOM 794 C CA . HIS A 1 100 ? -9.663 -1.111 18.278 1.00 98.38 100 HIS A CA 1
ATOM 795 C C . HIS A 1 100 ? -9.184 -1.532 16.884 1.00 98.38 100 HIS A C 1
ATOM 797 O O . HIS A 1 100 ? -9.189 -2.722 16.580 1.00 98.38 100 HIS A O 1
ATOM 803 N N . ILE A 1 101 ? -8.736 -0.597 16.036 1.00 98.44 101 ILE A N 1
ATOM 804 C CA . ILE A 1 101 ? -8.123 -0.960 14.746 1.00 98.44 101 ILE A CA 1
ATOM 805 C C . ILE A 1 101 ? -6.732 -1.581 14.945 1.00 98.44 101 ILE A C 1
ATOM 807 O O . ILE A 1 101 ? -6.387 -2.528 14.239 1.00 98.44 101 ILE A O 1
ATOM 811 N N . ALA A 1 102 ? -5.958 -1.118 15.933 1.00 98.25 102 ALA A N 1
ATOM 812 C CA . ALA A 1 102 ? -4.709 -1.776 16.323 1.00 98.25 102 ALA A CA 1
ATOM 813 C C . ALA A 1 102 ? -4.974 -3.198 16.849 1.00 98.25 102 ALA A C 1
ATOM 815 O O . ALA A 1 102 ? -4.338 -4.146 16.396 1.00 98.25 102 ALA A O 1
ATOM 816 N N . LEU A 1 103 ? -5.993 -3.371 17.696 1.00 98.50 103 LEU A N 1
ATOM 817 C CA . LEU A 1 103 ? -6.424 -4.689 18.160 1.00 98.50 103 LEU A CA 1
ATOM 818 C C . LEU A 1 103 ? -6.870 -5.585 16.993 1.00 98.50 103 LEU A C 1
ATOM 820 O O . LEU A 1 103 ? -6.472 -6.741 16.910 1.00 98.50 103 LEU A O 1
ATOM 824 N N . LEU A 1 104 ? -7.642 -5.055 16.040 1.00 98.69 104 LEU A N 1
ATOM 825 C CA . LEU A 1 104 ? -8.028 -5.793 14.835 1.00 98.69 104 LEU A CA 1
ATOM 826 C C . LEU A 1 104 ? -6.802 -6.251 14.031 1.00 98.69 104 LEU A C 1
ATOM 828 O O . LEU A 1 104 ? -6.768 -7.392 13.578 1.00 98.69 104 LEU A O 1
ATOM 832 N N . SER A 1 105 ? -5.787 -5.396 13.892 1.00 98.62 105 SER A N 1
ATOM 833 C CA . SER A 1 105 ? -4.509 -5.749 13.265 1.00 98.62 105 SER A CA 1
ATOM 834 C C . SER A 1 105 ? -3.812 -6.916 13.975 1.00 98.62 105 SER A C 1
ATOM 836 O O . SER A 1 105 ? -3.328 -7.832 13.309 1.00 98.62 105 SER A O 1
ATOM 838 N N . GLU A 1 106 ? -3.774 -6.926 15.307 1.00 98.38 106 GLU A N 1
ATOM 839 C CA . GLU A 1 106 ? -3.176 -8.024 16.080 1.00 98.38 106 GLU A CA 1
ATOM 840 C C . GLU A 1 106 ? -3.906 -9.351 15.832 1.00 98.38 106 GLU A C 1
ATOM 842 O O . GLU A 1 106 ? -3.279 -10.375 15.560 1.00 98.38 106 GLU A O 1
ATOM 847 N N . TYR A 1 107 ? -5.240 -9.330 15.859 1.00 98.44 107 TYR A N 1
ATOM 848 C CA . TYR A 1 107 ? -6.070 -10.513 15.618 1.00 98.44 107 TYR A CA 1
ATOM 849 C C . TYR A 1 107 ? -5.987 -11.016 14.171 1.00 98.44 107 TYR A C 1
ATOM 851 O O . TYR A 1 107 ? -6.008 -12.227 13.946 1.00 98.44 107 TYR A O 1
ATOM 859 N N . ILE A 1 108 ? -5.863 -10.116 13.186 1.00 98.56 108 ILE A N 1
ATOM 860 C CA . ILE A 1 108 ? -5.608 -10.508 11.794 1.00 98.56 108 ILE A CA 1
ATOM 861 C C . ILE A 1 108 ? -4.284 -11.265 11.706 1.00 98.56 108 ILE A C 1
ATOM 863 O O . ILE A 1 108 ? -4.275 -12.354 11.146 1.00 98.56 108 ILE A O 1
ATOM 867 N N . LEU A 1 109 ? -3.196 -10.750 12.289 1.00 97.75 109 LEU A N 1
ATOM 868 C CA . LEU A 1 109 ? -1.890 -11.418 12.229 1.00 97.75 109 LEU A CA 1
ATOM 869 C C . LEU A 1 109 ? -1.881 -12.774 12.959 1.00 97.75 109 LEU A C 1
ATOM 871 O O . LEU A 1 109 ? -1.182 -13.696 12.553 1.00 97.75 109 LEU A O 1
ATOM 875 N N . GLN A 1 110 ? -2.666 -12.919 14.030 1.00 97.50 110 GLN A N 1
ATOM 876 C CA . GLN A 1 110 ? -2.822 -14.207 14.716 1.00 97.50 110 GLN A CA 1
ATOM 877 C C . GLN A 1 110 ? -3.575 -15.238 13.869 1.00 97.50 110 GLN A C 1
ATOM 879 O O . GLN A 1 110 ? -3.246 -16.423 13.913 1.00 97.50 110 GLN A O 1
ATOM 884 N N . LYS A 1 111 ? -4.597 -14.808 13.117 1.00 97.75 111 LYS A N 1
ATOM 885 C CA . LYS A 1 111 ? -5.382 -15.697 12.251 1.00 97.75 111 LYS A CA 1
ATOM 886 C C . LYS A 1 111 ? -4.664 -16.000 10.934 1.00 97.75 111 LYS A C 1
ATOM 888 O O . LYS A 1 111 ? -4.806 -17.104 10.418 1.00 97.75 111 LYS A O 1
ATOM 893 N N . ILE A 1 112 ? -3.950 -15.018 10.386 1.00 97.56 112 ILE A N 1
ATOM 894 C CA . ILE A 1 112 ? -3.313 -15.058 9.071 1.00 97.56 112 ILE A CA 1
ATOM 895 C C . ILE A 1 112 ? -1.802 -15.018 9.276 1.00 97.56 112 ILE A C 1
ATOM 897 O O . ILE A 1 112 ? -1.220 -13.970 9.540 1.00 97.56 112 ILE A O 1
ATOM 901 N N . LEU A 1 113 ? -1.164 -16.183 9.198 1.00 94.94 113 LEU A N 1
ATOM 902 C CA . LEU A 1 113 ? 0.270 -16.292 9.434 1.00 94.94 113 LEU A CA 1
ATOM 903 C C . LEU A 1 113 ? 1.057 -15.696 8.264 1.00 94.94 113 LEU A C 1
ATOM 905 O O . LEU A 1 113 ? 0.773 -15.968 7.095 1.00 94.94 113 LEU A O 1
ATOM 909 N N . TYR A 1 114 ? 2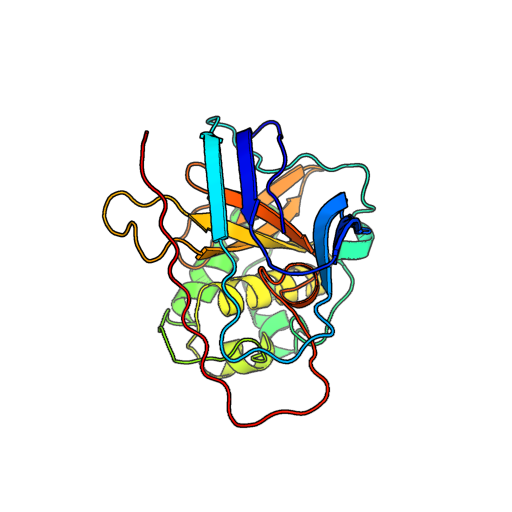.090 -14.916 8.583 1.00 92.62 114 TYR A N 1
ATOM 910 C CA . TYR A 1 114 ? 2.976 -14.369 7.563 1.00 92.62 114 TYR A CA 1
ATOM 911 C C . TYR A 1 114 ? 3.804 -15.487 6.916 1.00 92.62 114 TYR A C 1
ATOM 913 O O . TYR A 1 114 ? 4.658 -16.092 7.568 1.00 92.62 114 TYR A O 1
ATOM 921 N N . GLN A 1 115 ? 3.583 -15.737 5.626 1.00 91.81 115 GLN A N 1
ATOM 922 C CA . GLN A 1 115 ? 4.260 -16.787 4.873 1.00 91.81 115 GLN A CA 1
ATOM 923 C C . GLN A 1 115 ? 4.633 -16.294 3.466 1.00 91.81 115 GLN A C 1
ATOM 925 O O . GLN A 1 115 ? 3.761 -16.192 2.600 1.00 91.81 115 GLN A O 1
ATOM 930 N N . PRO A 1 116 ? 5.921 -16.008 3.196 1.00 86.69 116 PRO A N 1
ATOM 931 C CA . PRO A 1 116 ? 6.401 -15.695 1.850 1.00 86.69 116 PRO A CA 1
ATOM 932 C C . PRO A 1 116 ? 6.040 -16.785 0.832 1.00 86.69 116 PRO A C 1
ATOM 934 O O . PRO A 1 116 ? 5.929 -17.955 1.190 1.00 86.69 116 PRO A O 1
ATOM 937 N N . GLU A 1 117 ? 5.868 -16.394 -0.434 1.00 82.94 117 GLU A N 1
ATOM 938 C CA . GLU A 1 117 ? 5.574 -17.295 -1.570 1.00 82.94 117 GLU A CA 1
ATOM 939 C C . GLU A 1 117 ? 4.263 -18.103 -1.454 1.00 82.94 117 GLU A C 1
ATOM 941 O O . GLU A 1 117 ? 3.991 -18.969 -2.283 1.00 82.94 117 GLU A O 1
ATOM 946 N N . SER A 1 118 ? 3.419 -17.811 -0.461 1.00 81.44 118 SER A N 1
ATOM 947 C CA . SER A 1 118 ? 2.131 -18.489 -0.268 1.00 81.44 118 SER A CA 1
ATOM 948 C C . SER A 1 118 ? 1.011 -17.963 -1.169 1.00 81.44 118 SER A C 1
ATOM 950 O O . SER A 1 118 ? 0.028 -18.669 -1.401 1.00 81.44 118 SER A O 1
ATOM 952 N N . THR A 1 119 ? 1.147 -16.736 -1.673 1.00 85.75 119 THR A N 1
ATOM 953 C CA . THR A 1 119 ? 0.103 -16.007 -2.398 1.00 85.75 119 THR A CA 1
ATOM 954 C C . THR A 1 119 ? 0.652 -15.322 -3.650 1.00 85.75 119 THR A C 1
ATOM 956 O O . THR A 1 119 ? 1.859 -15.225 -3.878 1.00 85.75 119 THR A O 1
ATOM 959 N N . SER A 1 120 ? -0.260 -14.856 -4.505 1.00 87.00 120 SER A N 1
ATOM 960 C CA . SER A 1 120 ? 0.050 -14.042 -5.686 1.00 87.00 120 SER A CA 1
ATOM 961 C C . SER A 1 120 ? -0.522 -12.625 -5.571 1.00 87.00 120 SER A C 1
ATOM 963 O O . SER A 1 120 ? -1.404 -12.357 -4.756 1.00 87.00 120 SER A O 1
ATOM 965 N N . VAL A 1 121 ? -0.113 -11.724 -6.469 1.00 84.69 121 VAL A N 1
ATOM 966 C CA . VAL A 1 121 ? -0.677 -10.359 -6.583 1.00 84.69 121 VAL A CA 1
ATOM 967 C C . VAL A 1 121 ? -2.178 -10.318 -6.913 1.00 84.69 121 VAL A C 1
ATOM 969 O O . VAL A 1 121 ? -2.788 -9.254 -6.857 1.00 84.69 121 VAL A O 1
ATOM 972 N N . GLN A 1 122 ? -2.772 -11.450 -7.307 1.00 90.62 122 GLN A N 1
ATOM 973 C CA . GLN A 1 122 ? -4.202 -11.569 -7.610 1.00 90.62 122 GLN A CA 1
ATOM 974 C C . GLN A 1 122 ? -5.030 -12.071 -6.420 1.00 90.62 122 GLN A C 1
ATOM 976 O O . GLN A 1 122 ? -6.255 -12.017 -6.493 1.00 90.62 122 GLN A O 1
ATOM 981 N N . THR A 1 123 ? -4.375 -12.536 -5.352 1.00 94.62 123 THR A N 1
ATOM 982 C CA . THR A 1 123 ? -5.040 -13.047 -4.146 1.00 94.62 123 THR A CA 1
ATOM 983 C C . THR A 1 123 ? -5.884 -11.947 -3.519 1.00 94.62 123 THR A C 1
ATOM 985 O O . THR A 1 123 ? -5.422 -10.825 -3.310 1.00 94.62 123 THR A O 1
ATOM 988 N N . THR A 1 124 ? -7.144 -12.259 -3.254 1.00 97.81 124 THR A N 1
ATOM 989 C CA . THR A 1 124 ? -8.099 -11.344 -2.633 1.00 97.81 124 THR A CA 1
ATOM 990 C C . THR A 1 124 ? -8.054 -11.442 -1.110 1.00 97.81 124 THR A C 1
ATOM 992 O O . THR A 1 124 ? -7.645 -12.456 -0.545 1.00 97.81 124 THR A O 1
ATOM 995 N N . ALA A 1 125 ? -8.555 -10.410 -0.425 1.00 98.19 125 ALA A N 1
ATOM 996 C CA . ALA A 1 125 ? -8.692 -10.408 1.030 1.00 98.19 125 ALA A CA 1
ATOM 997 C C . ALA A 1 125 ? -9.488 -11.615 1.559 1.00 98.19 125 ALA A C 1
ATOM 999 O O . ALA A 1 125 ? -9.114 -12.193 2.573 1.00 98.19 125 ALA A O 1
ATOM 1000 N N . ILE A 1 126 ? -10.558 -12.008 0.858 1.00 98.50 126 ILE A N 1
ATOM 1001 C CA . ILE A 1 126 ? -11.386 -13.168 1.221 1.00 98.50 126 ILE A CA 1
ATOM 1002 C C . ILE A 1 126 ? -10.565 -14.456 1.111 1.00 98.50 126 ILE A C 1
ATOM 1004 O O . ILE A 1 126 ? -10.524 -15.240 2.054 1.00 98.50 126 ILE A O 1
ATOM 1008 N N . GLU A 1 127 ? -9.877 -14.667 -0.014 1.00 98.12 127 GLU A N 1
ATOM 1009 C CA . GLU A 1 127 ? -9.064 -15.871 -0.226 1.00 98.12 127 GLU A CA 1
ATOM 1010 C C . GLU A 1 127 ? -7.964 -16.003 0.831 1.00 98.12 127 GLU A C 1
ATOM 1012 O O . GLU A 1 127 ? -7.834 -17.065 1.437 1.00 98.12 127 GLU A O 1
ATOM 1017 N N . ALA A 1 128 ? -7.223 -14.926 1.108 1.00 97.75 128 ALA A N 1
ATOM 1018 C CA . ALA A 1 128 ? -6.179 -14.932 2.130 1.00 97.75 128 ALA A CA 1
ATOM 1019 C C . ALA A 1 128 ? -6.743 -15.163 3.543 1.00 97.75 128 ALA A C 1
ATOM 1021 O O . ALA A 1 128 ? -6.174 -15.932 4.319 1.00 97.75 128 ALA A O 1
ATOM 1022 N N . PHE A 1 129 ? -7.888 -14.549 3.871 1.00 98.44 129 PHE A N 1
ATOM 1023 C CA . PHE A 1 129 ? -8.538 -14.713 5.173 1.00 98.44 129 PHE A CA 1
ATOM 1024 C C . PHE A 1 129 ? -8.937 -16.170 5.451 1.00 98.44 129 PHE A C 1
ATOM 1026 O O . PHE A 1 129 ? -8.731 -16.667 6.561 1.00 98.44 129 PHE A O 1
ATOM 1033 N N . HIS A 1 130 ? -9.475 -16.860 4.441 1.00 98.06 130 HIS A N 1
ATOM 1034 C CA . HIS A 1 130 ? -9.864 -18.271 4.542 1.00 98.06 130 HIS A CA 1
ATOM 1035 C C . HIS A 1 130 ? -8.679 -19.231 4.446 1.00 98.06 130 HIS A C 1
ATOM 1037 O O . HIS A 1 130 ? -8.713 -20.299 5.053 1.00 98.06 130 HIS A O 1
ATOM 1043 N N . ALA A 1 131 ? -7.619 -18.859 3.724 1.00 97.25 131 ALA A N 1
ATOM 1044 C CA . ALA A 1 131 ? -6.393 -19.650 3.652 1.00 97.25 131 ALA A CA 1
ATOM 1045 C C . ALA A 1 131 ? -5.608 -19.659 4.976 1.00 97.25 131 ALA A C 1
ATOM 1047 O O . ALA A 1 131 ? -4.865 -20.603 5.229 1.00 97.25 131 ALA A O 1
ATOM 1048 N N . GLY A 1 132 ? -5.758 -18.628 5.818 1.00 97.12 132 GLY A N 1
ATOM 1049 C CA . GLY A 1 132 ? -5.064 -18.541 7.110 1.00 97.12 132 GLY A CA 1
ATOM 1050 C C . GLY A 1 132 ? -3.575 -18.191 7.005 1.00 97.12 132 GLY A C 1
ATOM 1051 O O . GLY A 1 132 ? -2.844 -18.287 7.990 1.00 97.12 132 GLY A O 1
ATOM 1052 N N . GLN A 1 133 ? -3.112 -17.782 5.824 1.00 95.81 133 GLN A N 1
ATOM 1053 C CA . GLN A 1 133 ? -1.727 -17.402 5.558 1.00 95.81 133 GLN A CA 1
ATOM 1054 C C . GLN A 1 133 ? -1.661 -16.345 4.450 1.00 95.81 133 GLN A C 1
ATOM 1056 O O . GLN A 1 133 ? -2.528 -16.306 3.575 1.00 95.81 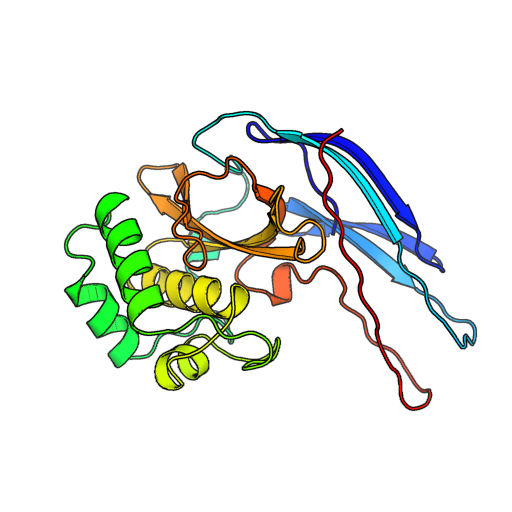133 GLN A O 1
ATOM 1061 N N . GLY A 1 134 ? -0.631 -15.502 4.474 1.00 95.44 134 GLY A N 1
ATOM 1062 C CA . GLY A 1 134 ? -0.420 -14.483 3.447 1.00 95.44 134 GLY A CA 1
ATOM 1063 C C . GLY A 1 134 ? 0.840 -13.653 3.661 1.00 95.44 134 GLY A C 1
ATOM 1064 O O . GLY A 1 134 ? 1.661 -13.941 4.530 1.00 95.44 134 GLY A O 1
ATOM 1065 N N . VAL A 1 135 ? 0.999 -12.609 2.853 1.00 94.69 135 VAL A N 1
ATOM 1066 C CA . VAL A 1 135 ? 2.099 -11.636 2.958 1.00 94.69 135 VAL A CA 1
ATOM 1067 C C . VAL A 1 135 ? 1.572 -10.234 3.277 1.00 94.69 135 VAL A C 1
ATOM 1069 O O . VAL A 1 135 ? 0.376 -10.023 3.478 1.00 94.69 135 VAL A O 1
ATOM 1072 N N . CYS A 1 136 ? 2.455 -9.232 3.305 1.00 95.25 136 CYS A N 1
ATOM 1073 C CA . CYS A 1 136 ? 2.088 -7.859 3.663 1.00 95.25 136 CYS A CA 1
ATOM 1074 C C . CYS A 1 136 ? 0.997 -7.244 2.781 1.00 95.25 136 CYS A C 1
ATOM 1076 O O . CYS A 1 136 ? 0.149 -6.503 3.280 1.00 95.25 136 CYS A O 1
ATOM 1078 N N . GLN A 1 137 ? 0.961 -7.613 1.499 1.00 96.00 137 GLN A N 1
ATOM 1079 C CA . GLN A 1 137 ? -0.128 -7.259 0.594 1.00 96.00 137 GLN A CA 1
ATOM 1080 C C . GLN A 1 137 ? -1.481 -7.760 1.113 1.00 96.00 137 GLN A C 1
ATOM 1082 O O . GLN A 1 137 ? -2.428 -6.976 1.188 1.00 96.00 137 GLN A O 1
ATOM 1087 N N . ASP A 1 138 ? -1.556 -9.039 1.474 1.00 97.62 138 ASP A N 1
ATOM 1088 C CA . ASP A 1 138 ? -2.800 -9.698 1.860 1.00 97.62 138 ASP A CA 1
ATOM 1089 C C . ASP A 1 138 ? -3.300 -9.156 3.199 1.00 97.62 138 ASP A C 1
ATOM 1091 O O . ASP A 1 138 ? -4.468 -8.791 3.328 1.00 97.62 138 ASP A O 1
ATOM 1095 N N . HIS A 1 139 ? -2.400 -8.988 4.173 1.00 98.31 139 HIS A N 1
ATOM 1096 C CA . HIS A 1 139 ? -2.742 -8.375 5.454 1.00 98.31 139 HIS A CA 1
ATOM 1097 C C . HIS A 1 139 ? -3.298 -6.953 5.298 1.00 98.31 139 HIS A C 1
ATOM 1099 O O . HIS A 1 139 ? -4.297 -6.601 5.932 1.00 98.31 139 HIS A O 1
ATOM 1105 N N . ALA A 1 140 ? -2.686 -6.139 4.430 1.00 98.31 140 ALA A N 1
ATOM 1106 C CA . ALA A 1 140 ? -3.183 -4.801 4.140 1.00 98.31 140 ALA A CA 1
ATOM 1107 C C . ALA A 1 140 ? -4.573 -4.853 3.480 1.00 98.31 140 ALA A C 1
ATOM 1109 O O . ALA A 1 140 ? -5.468 -4.112 3.888 1.00 98.31 140 ALA A O 1
ATOM 1110 N N . HIS A 1 141 ? -4.797 -5.740 2.500 1.00 98.56 141 HIS A N 1
ATOM 1111 C CA . HIS A 1 141 ? -6.114 -5.901 1.867 1.00 98.56 141 HIS A CA 1
ATOM 1112 C C . HIS A 1 141 ? -7.190 -6.377 2.842 1.00 98.56 141 HIS A C 1
ATOM 1114 O O . HIS A 1 141 ? -8.296 -5.839 2.796 1.00 98.56 141 HIS A O 1
ATOM 1120 N N . ILE A 1 142 ? -6.878 -7.319 3.737 1.00 98.75 142 ILE A N 1
ATOM 1121 C CA . ILE A 1 142 ? -7.802 -7.820 4.766 1.00 98.75 142 ILE A CA 1
ATOM 1122 C C . ILE A 1 142 ? -8.218 -6.695 5.713 1.00 98.75 142 ILE A C 1
ATOM 1124 O O . ILE A 1 142 ? -9.418 -6.466 5.887 1.00 98.75 142 ILE A O 1
ATOM 1128 N N . LEU A 1 143 ? -7.257 -5.947 6.270 1.00 98.81 143 LEU A N 1
ATOM 1129 C CA . LEU A 1 143 ? -7.579 -4.839 7.173 1.00 98.81 143 LEU A CA 1
ATOM 1130 C C . LEU A 1 143 ? -8.430 -3.780 6.459 1.00 98.81 143 LEU A C 1
ATOM 1132 O O . LEU A 1 143 ? -9.451 -3.344 6.987 1.00 98.81 143 LEU A O 1
ATOM 1136 N N . ILE A 1 144 ? -8.065 -3.414 5.227 1.00 98.81 144 ILE A N 1
ATOM 1137 C CA . ILE A 1 144 ? -8.826 -2.453 4.418 1.00 98.81 144 ILE A CA 1
ATOM 1138 C C . ILE A 1 144 ? -10.252 -2.945 4.161 1.00 98.81 144 ILE A C 1
ATOM 1140 O O . ILE A 1 144 ? -11.196 -2.167 4.306 1.00 98.81 144 ILE A O 1
ATOM 1144 N N . ALA A 1 145 ? -10.428 -4.215 3.792 1.00 98.75 145 ALA A N 1
ATOM 1145 C CA . ALA A 1 145 ? -11.737 -4.807 3.534 1.00 98.75 145 ALA A CA 1
ATOM 1146 C C . ALA A 1 145 ? -12.637 -4.737 4.778 1.00 98.75 145 ALA A C 1
ATOM 1148 O O . ALA A 1 145 ? -13.783 -4.285 4.694 1.00 98.75 145 ALA A O 1
ATOM 1149 N N . MET A 1 146 ? -12.101 -5.114 5.941 1.00 98.75 146 MET A N 1
ATOM 1150 C CA . MET A 1 146 ? -12.812 -5.068 7.219 1.00 98.75 146 MET A CA 1
ATOM 1151 C C . MET A 1 146 ? -13.155 -3.633 7.635 1.00 98.75 146 MET A C 1
ATOM 1153 O O . MET A 1 146 ? -14.313 -3.348 7.945 1.00 98.75 146 MET A O 1
ATOM 1157 N N . CYS A 1 147 ? -12.202 -2.697 7.565 1.00 98.69 147 CYS A N 1
ATOM 1158 C CA . CYS A 1 147 ? -12.449 -1.286 7.866 1.00 98.69 147 CYS A CA 1
ATOM 1159 C C . CYS A 1 147 ? -13.534 -0.688 6.959 1.00 98.69 147 CYS A C 1
ATOM 1161 O O . CYS A 1 147 ? -14.480 -0.073 7.455 1.00 98.69 147 CYS A O 1
ATOM 1163 N N . ARG A 1 148 ? -13.468 -0.927 5.643 1.00 98.56 148 ARG A N 1
ATOM 1164 C CA . ARG A 1 148 ? -14.488 -0.450 4.693 1.00 98.56 148 ARG A CA 1
ATOM 1165 C C . ARG A 1 148 ? -15.867 -1.023 4.994 1.00 98.56 148 ARG A C 1
ATOM 1167 O O . ARG A 1 148 ? -16.851 -0.286 4.963 1.00 98.56 148 ARG A O 1
ATOM 1174 N N . ALA A 1 149 ? -15.952 -2.309 5.332 1.00 98.31 149 ALA A N 1
ATOM 1175 C CA . ALA A 1 149 ? -17.212 -2.942 5.714 1.00 98.31 149 ALA A CA 1
ATOM 1176 C C . ALA A 1 149 ? -17.792 -2.341 7.013 1.00 98.31 149 ALA A C 1
ATOM 1178 O O . ALA A 1 149 ? -19.008 -2.185 7.137 1.00 98.31 149 ALA A O 1
ATOM 1179 N N . LEU A 1 150 ? -16.925 -1.891 7.926 1.00 98.19 150 LEU A N 1
ATOM 1180 C CA . LEU A 1 150 ? -17.273 -1.106 9.113 1.00 98.19 150 LEU A CA 1
ATOM 1181 C C . LEU A 1 150 ? -17.522 0.390 8.825 1.00 98.19 150 LEU A C 1
ATOM 1183 O O . LEU A 1 150 ? -17.695 1.167 9.766 1.00 98.19 150 LEU A O 1
ATOM 1187 N N . GLN A 1 151 ? -17.599 0.817 7.561 1.00 97.56 151 GLN A N 1
ATOM 1188 C CA . GLN A 1 151 ? -17.781 2.218 7.145 1.00 97.56 151 GLN A CA 1
ATOM 1189 C C . GLN A 1 151 ? -16.643 3.154 7.590 1.00 97.56 151 GLN A C 1
ATOM 1191 O O . GLN A 1 151 ? -16.867 4.337 7.842 1.00 97.56 151 GLN A O 1
ATOM 1196 N N . LEU A 1 152 ? -15.422 2.626 7.698 1.00 97.88 152 LEU A N 1
ATOM 1197 C CA . LEU A 1 152 ? -14.204 3.398 7.925 1.00 97.88 152 LEU A CA 1
ATOM 1198 C C . LEU A 1 152 ? -13.423 3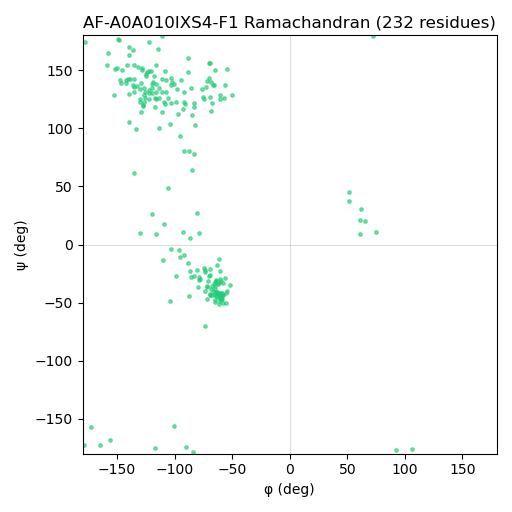.515 6.612 1.00 97.88 152 LEU A C 1
ATOM 1200 O O . LEU A 1 152 ? -13.070 2.485 6.029 1.00 97.88 152 LEU A O 1
ATOM 1204 N N . PRO A 1 153 ? -13.141 4.737 6.120 1.00 97.56 153 PRO A N 1
ATOM 1205 C CA . PRO A 1 153 ? -12.302 4.902 4.945 1.00 97.56 153 PRO A CA 1
ATOM 1206 C C . PRO A 1 153 ? -10.910 4.332 5.213 1.00 97.56 153 PRO A C 1
ATOM 1208 O O . PRO A 1 153 ? -10.249 4.714 6.178 1.00 97.56 153 PRO A O 1
ATOM 1211 N N . ALA A 1 154 ? -10.467 3.425 4.351 1.00 97.75 154 ALA A N 1
ATOM 1212 C CA . ALA A 1 154 ? -9.164 2.785 4.463 1.00 97.75 154 ALA A CA 1
ATOM 1213 C C . ALA A 1 154 ? -8.501 2.726 3.090 1.00 97.75 154 ALA A C 1
ATOM 1215 O O . ALA A 1 154 ? -9.159 2.422 2.090 1.00 97.75 154 ALA A O 1
ATOM 1216 N N . ARG A 1 155 ? -7.206 3.030 3.022 1.00 97.31 155 ARG A N 1
ATOM 1217 C CA . ARG A 1 155 ? -6.433 3.063 1.779 1.00 97.31 155 ARG A CA 1
ATOM 1218 C C . ARG A 1 155 ? -5.225 2.149 1.860 1.00 97.31 155 ARG A C 1
ATOM 1220 O O . ARG A 1 155 ? -4.655 1.944 2.927 1.00 97.31 155 ARG A O 1
ATOM 1227 N N . TYR A 1 156 ? -4.862 1.605 0.711 1.00 97.75 156 TYR A N 1
ATOM 1228 C CA . TYR A 1 156 ? -3.681 0.781 0.543 1.00 97.75 156 TYR A CA 1
ATOM 1229 C C . TYR A 1 156 ? -2.485 1.680 0.282 1.00 97.75 156 TYR A C 1
ATOM 1231 O O . TYR A 1 156 ? -2.573 2.589 -0.547 1.00 97.75 156 TYR A O 1
ATOM 1239 N N . VAL A 1 157 ? -1.377 1.411 0.960 1.00 96.69 157 VAL A N 1
ATOM 1240 C CA . VAL A 1 157 ? -0.117 2.114 0.758 1.00 96.69 157 VAL A CA 1
ATOM 1241 C C . VAL A 1 157 ? 0.916 1.129 0.238 1.00 96.69 157 VAL A C 1
ATOM 1243 O O . VAL A 1 157 ? 1.160 0.091 0.848 1.00 96.69 157 VAL A O 1
ATOM 1246 N N . SER A 1 158 ? 1.520 1.464 -0.900 1.00 95.25 158 SER A N 1
ATOM 1247 C CA . SER A 1 158 ? 2.718 0.797 -1.400 1.00 95.25 158 SER A CA 1
ATOM 1248 C C . SER A 1 158 ? 3.919 1.685 -1.120 1.00 95.25 158 SER A C 1
ATOM 1250 O O . SER A 1 158 ? 3.855 2.912 -1.266 1.00 95.25 158 SER A O 1
ATOM 1252 N N . GLY A 1 159 ? 5.020 1.070 -0.716 1.00 94.81 159 GLY A N 1
ATOM 1253 C CA . GLY A 1 159 ? 6.214 1.800 -0.350 1.00 94.81 159 GLY A CA 1
ATOM 1254 C C . GLY A 1 159 ? 7.395 0.894 -0.091 1.00 94.81 159 GLY A C 1
ATOM 1255 O O . GLY A 1 159 ? 7.458 -0.242 -0.569 1.00 94.81 159 GLY A O 1
ATOM 1256 N N . TYR A 1 160 ? 8.326 1.429 0.684 1.00 94.06 160 TYR A N 1
ATOM 1257 C CA . TYR A 1 160 ? 9.471 0.689 1.166 1.00 94.06 160 TYR A CA 1
ATOM 1258 C C . TYR A 1 160 ? 9.527 0.703 2.688 1.00 94.06 160 TYR A C 1
ATOM 1260 O O . TYR A 1 160 ? 9.093 1.671 3.311 1.00 94.06 160 TYR A O 1
ATOM 1268 N N . LEU A 1 161 ? 10.068 -0.352 3.283 1.00 91.81 161 LEU A N 1
ATOM 1269 C CA . LEU A 1 161 ? 10.346 -0.423 4.710 1.00 91.81 161 LEU A CA 1
ATOM 1270 C C . LEU A 1 161 ? 11.858 -0.481 4.917 1.00 91.81 161 LEU A C 1
ATOM 1272 O O . LEU A 1 161 ? 12.538 -1.324 4.333 1.00 91.81 161 LEU A O 1
ATOM 1276 N N . PHE A 1 162 ? 12.383 0.428 5.732 1.00 89.38 162 PHE A N 1
ATOM 1277 C CA . PHE A 1 162 ? 13.766 0.353 6.174 1.00 89.38 162 PHE A CA 1
ATOM 1278 C C . PHE A 1 162 ? 13.883 -0.591 7.374 1.00 89.38 162 PHE A C 1
ATOM 1280 O O . PHE A 1 162 ? 13.327 -0.329 8.440 1.00 89.38 162 PHE A O 1
ATOM 1287 N N . ASP A 1 163 ? 14.649 -1.663 7.204 1.00 82.94 163 ASP A N 1
ATOM 1288 C CA . ASP A 1 163 ? 15.077 -2.543 8.286 1.00 82.94 163 ASP A CA 1
ATOM 1289 C C . ASP A 1 163 ? 16.592 -2.745 8.185 1.00 82.94 163 ASP A C 1
ATOM 1291 O O . ASP A 1 163 ? 17.105 -3.199 7.159 1.00 82.94 163 ASP A O 1
ATOM 1295 N N . GLN A 1 164 ? 17.311 -2.410 9.260 1.00 76.62 164 GLN A N 1
ATOM 1296 C CA . GLN A 1 164 ? 18.767 -2.557 9.336 1.00 76.62 164 GLN A CA 1
ATOM 1297 C C . GLN A 1 164 ? 19.221 -4.013 9.173 1.00 76.62 164 GLN A C 1
ATOM 1299 O O . GLN A 1 164 ? 20.318 -4.253 8.673 1.00 76.62 164 GLN A O 1
ATOM 1304 N N . ASN A 1 165 ? 18.391 -4.978 9.574 1.00 77.19 165 ASN A N 1
ATOM 1305 C CA . ASN A 1 165 ? 18.735 -6.396 9.532 1.00 77.19 165 ASN A CA 1
ATOM 1306 C C . ASN A 1 165 ? 18.414 -7.043 8.177 1.00 77.19 165 ASN A C 1
ATOM 1308 O O . ASN A 1 165 ? 19.014 -8.060 7.831 1.00 77.19 165 ASN A O 1
ATOM 1312 N N . TYR A 1 166 ? 17.494 -6.460 7.398 1.00 73.94 166 TYR A N 1
ATOM 1313 C CA . TYR A 1 166 ? 16.970 -7.059 6.165 1.00 73.94 166 TYR A CA 1
ATOM 1314 C C . TYR A 1 166 ? 16.897 -6.058 5.000 1.00 73.94 166 TYR A C 1
ATOM 1316 O O . TYR A 1 166 ? 15.825 -5.837 4.430 1.00 73.94 166 TYR A O 1
ATOM 1324 N N . PRO A 1 167 ? 18.036 -5.498 4.553 1.00 64.12 167 PRO A N 1
ATOM 1325 C CA . PRO A 1 167 ? 18.053 -4.444 3.537 1.00 64.12 167 PRO A CA 1
ATOM 1326 C C . PRO A 1 167 ? 17.501 -4.882 2.169 1.00 64.12 167 PRO A C 1
ATOM 1328 O O . PRO A 1 167 ? 17.169 -4.025 1.358 1.00 64.12 167 PRO A O 1
ATOM 1331 N N . HIS A 1 168 ? 17.405 -6.191 1.891 1.00 56.25 168 HIS A N 1
ATOM 1332 C CA . HIS A 1 168 ? 16.972 -6.759 0.603 1.00 56.25 168 HIS A CA 1
ATOM 1333 C C . HIS A 1 168 ? 15.461 -7.044 0.490 1.00 56.25 168 HIS A C 1
ATOM 1335 O O . HIS A 1 168 ? 14.983 -7.342 -0.603 1.00 56.25 168 HIS A O 1
ATOM 1341 N N . LEU A 1 169 ? 14.700 -6.949 1.586 1.00 63.47 169 LEU A N 1
ATOM 1342 C CA . LEU A 1 169 ? 13.245 -7.180 1.625 1.00 63.47 169 LEU A CA 1
ATOM 1343 C C . LEU A 1 169 ? 12.495 -5.850 1.750 1.00 63.47 169 LEU A C 1
ATOM 1345 O O . LEU A 1 169 ? 11.648 -5.655 2.614 1.00 63.47 169 LEU A O 1
ATOM 1349 N N . ALA A 1 170 ? 12.869 -4.898 0.901 1.00 72.88 170 ALA A N 1
ATOM 1350 C CA . ALA A 1 170 ? 12.508 -3.508 1.121 1.00 72.88 170 ALA A CA 1
ATOM 1351 C C . ALA A 1 170 ? 11.132 -3.115 0.575 1.00 72.88 170 ALA A C 1
ATOM 1353 O O . ALA A 1 170 ? 10.543 -2.183 1.106 1.00 72.88 170 ALA A O 1
ATOM 1354 N N . SER A 1 171 ? 10.610 -3.754 -0.479 1.00 88.88 171 SER A N 1
ATOM 1355 C CA . SER A 1 171 ? 9.260 -3.424 -0.960 1.00 88.88 171 SER A CA 1
ATOM 1356 C C . SER A 1 171 ? 8.223 -3.885 0.052 1.00 88.88 171 SER A C 1
ATOM 1358 O O . SER A 1 171 ? 8.202 -5.062 0.407 1.00 88.88 171 SER A O 1
ATOM 1360 N N . HIS A 1 172 ? 7.340 -2.981 0.464 1.00 93.81 172 HIS A N 1
ATOM 1361 C CA . HIS A 1 172 ? 6.366 -3.264 1.508 1.00 93.81 172 HIS A CA 1
ATOM 1362 C C . HIS A 1 172 ? 4.999 -2.665 1.198 1.00 93.81 172 HIS A C 1
ATOM 1364 O O . HIS A 1 172 ? 4.855 -1.772 0.353 1.00 93.81 172 HIS A O 1
ATOM 1370 N N . ALA A 1 173 ? 3.995 -3.165 1.907 1.00 95.44 173 ALA A N 1
ATOM 1371 C CA . ALA A 1 173 ? 2.634 -2.680 1.834 1.00 95.44 173 ALA A CA 1
ATOM 1372 C C . ALA A 1 173 ? 1.982 -2.657 3.212 1.00 95.44 173 ALA A C 1
ATOM 1374 O O . ALA A 1 173 ? 2.184 -3.555 4.027 1.00 95.44 173 ALA A O 1
ATOM 1375 N N . TRP A 1 174 ? 1.180 -1.627 3.447 1.00 97.44 174 TRP A N 1
ATOM 1376 C CA . TRP A 1 174 ? 0.413 -1.457 4.674 1.00 97.44 174 TRP A CA 1
ATOM 1377 C C . TRP A 1 174 ? -0.896 -0.728 4.379 1.00 97.44 174 TRP A C 1
ATOM 1379 O O . TRP A 1 174 ? -1.172 -0.325 3.243 1.00 97.44 174 TRP A O 1
ATOM 1389 N N . ALA A 1 175 ? -1.725 -0.579 5.404 1.00 97.94 175 ALA A N 1
ATOM 1390 C CA . ALA A 1 175 ? -2.974 0.151 5.313 1.00 97.94 175 ALA A CA 1
ATOM 1391 C C . ALA A 1 175 ? -2.876 1.479 6.066 1.00 97.94 175 ALA A C 1
ATOM 1393 O O . ALA A 1 175 ? -2.204 1.588 7.090 1.00 97.94 175 ALA A O 1
ATOM 1394 N N . GLU A 1 176 ? -3.602 2.482 5.589 1.00 97.31 176 GLU A N 1
ATOM 1395 C CA . GLU A 1 176 ? -3.942 3.651 6.392 1.00 97.31 176 GLU A CA 1
ATOM 1396 C C . GLU A 1 176 ? -5.456 3.724 6.578 1.00 97.31 176 GLU A C 1
ATOM 1398 O O . GLU A 1 176 ? -6.211 3.501 5.629 1.00 97.31 176 GLU A O 1
ATOM 1403 N N . VAL A 1 177 ? -5.903 4.059 7.788 1.00 97.19 177 VAL A N 1
ATOM 1404 C CA . VAL A 1 177 ? -7.328 4.181 8.133 1.00 97.19 177 VAL A CA 1
ATOM 1405 C C . VAL A 1 177 ? -7.616 5.602 8.594 1.00 97.19 177 VAL A C 1
ATOM 1407 O O . VAL A 1 177 ? -6.856 6.177 9.375 1.00 97.19 177 VAL A O 1
ATOM 1410 N N . PHE A 1 178 ? -8.704 6.177 8.085 1.00 95.75 178 PHE A N 1
ATOM 1411 C CA . PHE A 1 178 ? -9.125 7.529 8.421 1.00 95.75 178 PHE A CA 1
ATOM 1412 C C . PHE A 1 178 ? -9.961 7.528 9.703 1.00 95.75 178 PHE A C 1
ATOM 1414 O O . PHE A 1 178 ? -11.085 7.023 9.720 1.00 95.75 178 PHE A O 1
ATOM 1421 N N . LEU A 1 179 ? -9.413 8.102 10.770 1.00 94.00 179 LEU A N 1
ATOM 1422 C CA . LEU A 1 179 ? -10.030 8.213 12.092 1.00 94.00 179 LEU A CA 1
ATOM 1423 C C . LEU A 1 179 ? -9.801 9.635 12.602 1.00 94.00 179 LEU A C 1
ATOM 1425 O O . LEU A 1 179 ? -8.742 10.201 12.357 1.00 94.00 179 LEU A O 1
ATOM 1429 N N . GLU A 1 180 ? -10.781 10.228 13.285 1.00 90.62 180 GLU A N 1
ATOM 1430 C CA . GLU A 1 180 ? -10.615 11.545 13.936 1.00 90.62 180 GLU A CA 1
ATOM 1431 C C . GLU A 1 180 ? -10.045 12.642 13.005 1.00 90.62 180 GLU A C 1
ATOM 1433 O O . GLU A 1 180 ? -9.256 13.493 13.404 1.00 90.62 180 GLU A O 1
ATOM 1438 N N . ASN A 1 181 ? -10.464 12.633 11.734 1.00 88.69 181 ASN A N 1
ATOM 1439 C CA . ASN A 1 181 ? -9.995 13.529 10.668 1.00 88.69 181 ASN A CA 1
ATOM 1440 C C . ASN A 1 181 ? -8.515 13.373 10.255 1.00 88.69 181 ASN A C 1
ATOM 1442 O O . ASN A 1 181 ? -7.952 14.280 9.637 1.00 88.69 181 ASN A O 1
ATOM 1446 N N . GLN A 1 182 ? -7.886 12.235 10.553 1.00 91.00 182 GLN A N 1
ATOM 1447 C CA . GLN A 1 182 ? -6.487 11.947 10.235 1.00 91.00 182 GLN A CA 1
ATOM 1448 C C . GLN A 1 182 ? -6.305 10.540 9.653 1.00 91.00 182 GLN A C 1
ATOM 1450 O O . GLN A 1 182 ? -7.095 9.635 9.908 1.00 91.00 182 GLN A O 1
ATOM 1455 N N . TRP A 1 183 ? -5.247 10.352 8.860 1.00 93.88 183 TRP A N 1
ATOM 1456 C CA . TRP A 1 183 ? -4.836 9.042 8.350 1.00 93.88 183 TRP A CA 1
ATOM 1457 C C . TRP A 1 183 ? -3.811 8.412 9.291 1.00 93.88 183 TRP A C 1
ATOM 1459 O O . TRP A 1 183 ? -2.707 8.936 9.435 1.00 93.88 183 TRP A O 1
ATOM 1469 N N . TYR A 1 184 ? -4.163 7.281 9.898 1.00 94.88 184 TYR A N 1
ATOM 1470 C CA . TYR A 1 184 ? -3.261 6.519 10.762 1.00 94.88 184 TYR A CA 1
ATOM 1471 C C . TYR A 1 184 ? -2.711 5.293 10.044 1.00 94.88 184 TYR A C 1
ATOM 1473 O O . TYR A 1 184 ? -3.458 4.581 9.377 1.00 94.88 184 TYR A O 1
ATOM 1481 N N . CYS A 1 185 ? -1.412 5.048 10.218 1.00 95.56 185 CYS A N 1
ATOM 1482 C CA . CYS A 1 185 ? -0.701 3.895 9.672 1.00 95.56 185 CYS A CA 1
ATOM 1483 C C . CYS A 1 185 ? -1.017 2.619 10.465 1.00 95.56 185 CYS A C 1
ATOM 1485 O O . CYS A 1 185 ? -0.938 2.621 11.693 1.00 95.56 185 CYS A O 1
ATOM 1487 N N . PHE A 1 186 ? -1.313 1.533 9.750 1.00 97.50 186 PHE A N 1
ATOM 1488 C CA . PHE A 1 186 ? -1.463 0.184 10.282 1.00 97.50 186 PHE A CA 1
ATOM 1489 C C . PHE A 1 186 ? -0.697 -0.813 9.408 1.00 97.50 186 PHE A C 1
ATOM 1491 O O . PHE A 1 186 ? -1.169 -1.252 8.354 1.00 97.50 186 PHE A O 1
ATOM 1498 N N . ASP A 1 187 ? 0.497 -1.182 9.864 1.00 97.12 187 ASP A N 1
ATOM 1499 C CA . ASP A 1 187 ? 1.289 -2.269 9.302 1.00 97.12 187 ASP A CA 1
ATOM 1500 C C . ASP A 1 187 ? 1.039 -3.551 10.095 1.00 97.12 187 ASP A C 1
ATOM 1502 O O . ASP A 1 187 ? 1.685 -3.822 11.107 1.00 97.12 187 ASP A O 1
ATOM 1506 N N . VAL A 1 188 ? 0.082 -4.340 9.613 1.00 97.88 188 VAL A N 1
ATOM 1507 C CA . VAL A 1 188 ? -0.344 -5.598 10.238 1.00 97.88 188 VAL A CA 1
ATOM 1508 C C . VAL A 1 188 ? 0.773 -6.641 10.263 1.00 97.88 188 VAL A C 1
ATOM 1510 O O . VAL A 1 188 ? 0.857 -7.433 11.192 1.00 97.88 188 VAL A O 1
ATOM 1513 N N . SER A 1 189 ? 1.665 -6.655 9.271 1.00 95.50 189 SER A N 1
ATOM 1514 C CA . SER A 1 189 ? 2.696 -7.703 9.203 1.00 95.50 189 SER A CA 1
ATOM 1515 C C . SER A 1 189 ? 3.762 -7.511 10.271 1.00 95.50 189 SER A C 1
ATOM 1517 O O . SER A 1 189 ? 4.241 -8.484 10.842 1.00 95.50 189 SER A O 1
ATOM 1519 N N . ASN A 1 190 ? 4.097 -6.252 10.557 1.00 94.25 190 ASN A N 1
ATOM 1520 C CA . ASN A 1 190 ? 5.124 -5.896 11.534 1.00 94.25 190 ASN A CA 1
ATOM 1521 C C . ASN A 1 190 ? 4.549 -5.410 12.874 1.00 94.25 190 ASN A C 1
ATOM 1523 O O . ASN A 1 190 ? 5.316 -5.110 13.784 1.00 94.25 190 ASN A O 1
ATOM 1527 N N . GLN A 1 191 ? 3.220 -5.293 12.989 1.00 95.88 191 GLN A N 1
ATOM 1528 C CA . GLN A 1 191 ? 2.518 -4.678 14.125 1.00 95.88 191 GLN A CA 1
ATOM 1529 C C . GLN A 1 191 ? 3.063 -3.279 14.460 1.00 95.88 191 GLN A C 1
ATOM 1531 O O . GLN A 1 191 ? 3.313 -2.926 15.614 1.00 95.88 191 GLN A O 1
ATOM 1536 N N . LEU A 1 192 ? 3.265 -2.466 13.418 1.00 94.12 192 LEU A N 1
ATOM 1537 C CA . LEU A 1 192 ? 3.732 -1.086 13.536 1.00 94.12 192 LEU A CA 1
ATOM 1538 C C . LEU A 1 192 ? 2.592 -0.115 13.213 1.00 94.12 192 LEU A C 1
ATOM 1540 O O . LEU A 1 192 ? 2.063 -0.089 12.105 1.00 94.12 192 LEU A O 1
ATOM 1544 N N . PHE A 1 193 ? 2.252 0.736 14.183 1.00 94.56 193 PHE A N 1
ATOM 1545 C CA . PHE A 1 193 ? 1.143 1.701 14.082 1.00 94.56 193 PHE A CA 1
ATOM 1546 C C . PHE A 1 193 ? 1.609 3.159 13.973 1.00 94.56 193 PHE A C 1
ATOM 1548 O O . PHE A 1 193 ? 0.867 4.101 14.264 1.00 94.56 193 PHE A O 1
ATOM 1555 N N . THR A 1 194 ? 2.882 3.338 13.618 1.00 91.94 194 THR A N 1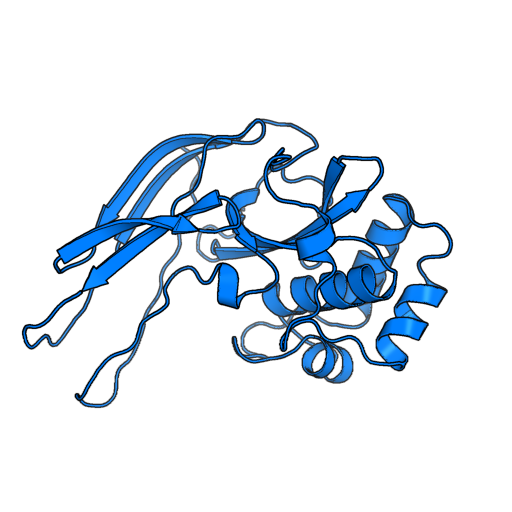
ATOM 1556 C CA . THR A 1 194 ? 3.509 4.626 13.303 1.00 91.94 194 THR A CA 1
ATOM 1557 C C . THR A 1 194 ? 4.490 4.412 12.153 1.00 91.94 194 THR A C 1
ATOM 1559 O O . THR A 1 194 ? 5.203 3.407 12.162 1.00 91.94 194 THR A O 1
ATOM 1562 N N . PRO A 1 195 ? 4.567 5.327 11.178 1.00 91.44 195 PRO A N 1
ATOM 1563 C CA . PRO A 1 195 ? 5.297 5.092 9.936 1.00 91.44 195 PRO A CA 1
ATOM 1564 C C . PRO A 1 195 ? 6.822 5.294 10.024 1.00 91.44 195 PRO A C 1
ATOM 1566 O O . PRO A 1 195 ? 7.448 5.625 9.026 1.00 91.44 195 PRO A O 1
ATOM 1569 N N . LYS A 1 196 ? 7.454 5.121 11.192 1.00 89.69 196 LYS A N 1
ATOM 1570 C CA . LYS A 1 196 ? 8.832 5.588 11.473 1.00 89.69 196 LYS A CA 1
ATOM 1571 C C . LYS A 1 196 ? 9.890 5.163 10.451 1.00 89.69 196 LYS A C 1
ATOM 1573 O O . LYS A 1 196 ? 10.816 5.924 10.195 1.00 89.69 196 LYS A O 1
ATOM 1578 N N . HIS A 1 197 ? 9.756 3.968 9.883 1.00 90.94 197 HIS A N 1
ATOM 1579 C CA . HIS A 1 197 ? 10.687 3.417 8.893 1.00 90.94 197 HIS A CA 1
ATOM 1580 C C . HIS A 1 197 ? 10.033 3.196 7.522 1.00 90.94 197 HIS A C 1
ATOM 1582 O O . HIS A 1 197 ? 10.623 2.576 6.638 1.00 90.94 197 HIS A O 1
ATOM 1588 N N . HIS A 1 198 ? 8.804 3.683 7.343 1.00 93.62 198 HIS A N 1
ATOM 1589 C CA . HIS A 1 198 ? 8.010 3.501 6.137 1.00 93.62 198 HIS A CA 1
ATOM 1590 C C . HIS A 1 198 ? 8.266 4.657 5.172 1.00 93.62 198 HIS A C 1
ATOM 1592 O O . HIS A 1 198 ? 8.004 5.815 5.487 1.00 93.62 198 HIS A O 1
ATOM 1598 N N . ILE A 1 199 ? 8.744 4.341 3.975 1.00 94.25 199 ILE A N 1
ATOM 1599 C CA . ILE A 1 199 ? 8.898 5.279 2.864 1.00 94.25 199 ILE A CA 1
ATOM 1600 C C . ILE A 1 199 ? 7.679 5.124 1.955 1.00 94.25 199 ILE A C 1
ATOM 1602 O O . ILE A 1 199 ? 7.506 4.105 1.290 1.00 94.25 199 ILE A O 1
ATOM 1606 N N . TYR A 1 200 ? 6.834 6.144 1.898 1.00 94.38 200 TYR A N 1
ATOM 1607 C CA . TYR A 1 200 ? 5.620 6.180 1.090 1.00 94.38 200 TYR A CA 1
ATOM 1608 C C . TYR A 1 200 ? 5.970 6.366 -0.385 1.00 94.38 200 TYR A C 1
ATOM 1610 O O . TYR A 1 200 ? 6.616 7.349 -0.767 1.00 94.38 200 TYR A O 1
ATOM 1618 N N . LEU A 1 201 ? 5.488 5.451 -1.228 1.00 94.25 201 LEU A N 1
ATOM 1619 C CA . LEU A 1 201 ? 5.620 5.544 -2.679 1.00 94.25 201 LEU A CA 1
ATOM 1620 C C . LEU A 1 201 ? 4.302 5.970 -3.332 1.00 94.25 201 LEU A C 1
ATOM 1622 O O . LEU A 1 201 ? 4.302 6.883 -4.157 1.00 94.25 201 LEU A O 1
ATOM 1626 N N . ALA A 1 202 ? 3.193 5.321 -2.973 1.00 94.69 202 ALA A N 1
ATOM 1627 C CA . ALA A 1 202 ? 1.872 5.605 -3.528 1.00 94.69 202 ALA A CA 1
ATOM 1628 C C . ALA A 1 202 ? 0.737 5.113 -2.617 1.00 94.69 202 ALA A C 1
ATOM 1630 O O . ALA A 1 202 ? 0.911 4.156 -1.862 1.00 94.69 202 ALA A O 1
ATOM 1631 N N . VAL A 1 203 ? -0.436 5.741 -2.733 1.00 95.56 203 VAL A N 1
ATOM 1632 C CA . VAL A 1 203 ? -1.666 5.359 -2.023 1.00 95.56 203 VAL A CA 1
ATOM 1633 C C . VAL A 1 203 ? -2.823 5.117 -2.992 1.00 95.56 203 VAL A C 1
ATOM 1635 O O . VAL A 1 203 ? -2.938 5.793 -4.008 1.00 95.56 203 VAL A O 1
ATOM 1638 N N . GLY A 1 204 ? -3.701 4.165 -2.700 1.00 95.94 204 GLY A N 1
ATOM 1639 C CA . GLY A 1 204 ? -4.819 3.824 -3.582 1.00 95.94 204 GLY A CA 1
ATOM 1640 C C . GLY A 1 204 ? -5.875 2.983 -2.883 1.00 95.94 204 GLY A C 1
ATOM 1641 O O . GLY A 1 204 ? -5.833 2.796 -1.665 1.00 95.94 204 GLY A O 1
ATOM 1642 N N . ARG A 1 205 ? -6.864 2.476 -3.625 1.00 97.25 205 ARG A N 1
ATOM 1643 C CA . ARG A 1 205 ? -7.913 1.643 -3.016 1.00 97.25 205 ARG A CA 1
ATOM 1644 C C . ARG A 1 205 ? -7.439 0.214 -2.768 1.00 97.25 205 ARG A C 1
ATOM 1646 O O . ARG A 1 205 ? -7.918 -0.410 -1.824 1.00 97.25 205 ARG A O 1
ATOM 1653 N N . ASP A 1 206 ? -6.537 -0.294 -3.594 1.00 97.31 206 ASP A N 1
ATOM 1654 C CA . ASP A 1 206 ? -5.895 -1.600 -3.461 1.00 97.31 206 ASP A CA 1
ATOM 1655 C C . ASP A 1 206 ? -4.544 -1.612 -4.198 1.00 97.31 206 ASP A C 1
ATOM 1657 O O . ASP A 1 206 ? -4.046 -0.566 -4.617 1.00 97.31 206 ASP A O 1
ATOM 1661 N N . TYR A 1 207 ? -3.957 -2.799 -4.367 1.00 95.56 207 TYR A N 1
ATOM 1662 C CA . TYR A 1 207 ? -2.667 -2.970 -5.035 1.00 95.56 207 TYR A CA 1
ATOM 1663 C C . TYR A 1 207 ? -2.678 -2.509 -6.503 1.00 95.56 207 TYR A C 1
ATOM 1665 O O . TYR A 1 207 ? -1.678 -1.984 -6.987 1.00 95.56 207 TYR A O 1
ATOM 1673 N N . LEU A 1 208 ? -3.791 -2.654 -7.231 1.00 93.75 208 LEU A N 1
ATOM 1674 C CA . LEU A 1 208 ? -3.841 -2.338 -8.663 1.00 93.75 208 LEU A CA 1
ATOM 1675 C C . LEU A 1 208 ? -3.750 -0.839 -8.947 1.00 93.75 208 LEU A C 1
ATOM 1677 O O . LEU A 1 208 ? -3.280 -0.470 -10.027 1.00 93.75 208 LEU A O 1
ATOM 1681 N N . ASP A 1 209 ? -4.181 -0.006 -7.999 1.00 94.62 209 ASP A N 1
ATOM 1682 C CA . ASP A 1 209 ? -4.048 1.450 -8.072 1.00 94.62 209 ASP A CA 1
ATOM 1683 C C . ASP A 1 209 ? -2.590 1.906 -7.825 1.00 94.62 209 ASP A C 1
ATOM 1685 O O . ASP A 1 209 ? -2.214 2.995 -8.253 1.00 94.62 209 ASP A O 1
ATOM 1689 N N . VAL A 1 210 ? -1.751 1.091 -7.163 1.00 94.25 210 VAL A N 1
ATOM 1690 C CA . VAL A 1 210 ? -0.407 1.505 -6.699 1.00 94.25 210 VAL A CA 1
ATOM 1691 C C . VAL A 1 210 ? 0.740 0.561 -7.060 1.00 94.25 210 VAL A C 1
ATOM 1693 O O . VAL A 1 210 ? 1.852 0.737 -6.560 1.00 94.25 210 VAL A O 1
ATOM 1696 N N . ALA A 1 211 ? 0.499 -0.430 -7.919 1.00 91.31 211 ALA A N 1
ATOM 1697 C CA . ALA A 1 211 ? 1.503 -1.412 -8.311 1.00 91.31 211 ALA A CA 1
ATOM 1698 C C . ALA A 1 211 ? 2.815 -0.715 -8.746 1.00 91.31 211 ALA A C 1
ATOM 1700 O O . ALA A 1 211 ? 2.772 0.180 -9.602 1.00 91.31 211 ALA A O 1
ATOM 1701 N N . PRO A 1 212 ? 3.989 -1.097 -8.197 1.00 85.94 212 PRO A N 1
ATOM 1702 C CA . PRO A 1 212 ? 5.250 -0.405 -8.478 1.00 85.94 212 PRO A CA 1
ATOM 1703 C C . PRO A 1 212 ? 5.577 -0.325 -9.973 1.00 85.94 212 PRO A C 1
ATOM 1705 O O . PRO A 1 212 ? 5.997 0.733 -10.463 1.00 85.94 212 PRO A O 1
ATOM 1708 N N . ILE A 1 213 ? 5.341 -1.436 -10.680 1.00 87.75 213 ILE A N 1
ATOM 1709 C CA . ILE A 1 213 ? 5.472 -1.595 -12.127 1.00 87.75 213 ILE A CA 1
ATOM 1710 C C . ILE A 1 213 ? 4.242 -2.352 -12.626 1.00 87.75 213 ILE A C 1
ATOM 1712 O O . ILE A 1 213 ? 3.878 -3.395 -12.087 1.00 87.75 213 ILE A O 1
ATOM 1716 N N . ARG A 1 214 ? 3.615 -1.834 -13.682 1.00 87.12 214 ARG A N 1
ATOM 1717 C CA . ARG A 1 214 ? 2.544 -2.514 -14.408 1.00 87.12 214 ARG A CA 1
ATOM 1718 C C . ARG A 1 214 ? 2.694 -2.215 -15.888 1.00 87.12 214 ARG A C 1
ATOM 1720 O O . ARG A 1 214 ? 3.036 -1.096 -16.266 1.00 87.12 214 ARG A O 1
ATOM 1727 N N . GLY A 1 215 ? 2.439 -3.211 -16.719 1.00 86.00 215 GLY A N 1
ATOM 1728 C CA . GLY A 1 215 ? 2.601 -3.083 -18.155 1.00 86.00 215 GLY A CA 1
ATOM 1729 C C . GLY A 1 215 ? 1.766 -4.101 -18.903 1.00 86.00 215 GLY A C 1
ATOM 1730 O O . GLY A 1 215 ? 1.270 -5.073 -18.337 1.00 86.00 215 GLY A O 1
ATOM 1731 N N . VAL A 1 216 ? 1.619 -3.838 -20.190 1.00 87.00 216 VAL A N 1
ATOM 1732 C CA . VAL A 1 216 ? 1.087 -4.771 -21.174 1.00 87.00 216 VAL A CA 1
ATOM 1733 C C . VAL A 1 216 ? 2.084 -4.828 -22.318 1.00 87.00 216 VAL A C 1
ATOM 1735 O O . VAL A 1 216 ? 2.775 -3.844 -22.594 1.00 87.00 216 VAL A O 1
ATOM 1738 N N . ARG A 1 217 ? 2.156 -5.974 -22.983 1.00 85.50 217 ARG A N 1
ATOM 1739 C CA . ARG A 1 217 ? 2.921 -6.135 -24.215 1.00 85.50 217 ARG A CA 1
ATOM 1740 C C . ARG A 1 217 ? 2.037 -6.741 -25.283 1.00 85.50 217 ARG A C 1
ATOM 1742 O O . ARG A 1 217 ? 1.129 -7.514 -24.983 1.00 85.50 217 ARG A O 1
ATOM 1749 N N . GLU A 1 218 ? 2.361 -6.427 -26.522 1.00 80.81 218 GLU A N 1
ATOM 1750 C CA . GLU A 1 218 ? 1.780 -7.064 -27.690 1.00 80.81 218 GLU A CA 1
ATOM 1751 C C . GLU A 1 218 ? 2.877 -7.936 -28.312 1.00 80.81 218 GLU A C 1
ATOM 1753 O O . GLU A 1 218 ? 3.945 -7.432 -28.648 1.00 80.81 218 GLU A O 1
ATOM 1758 N N . GLN A 1 219 ? 2.620 -9.242 -28.452 1.00 82.06 219 GLN A N 1
ATOM 1759 C CA . GLN A 1 219 ? 3.546 -10.244 -29.017 1.00 82.06 219 GLN A CA 1
ATOM 1760 C C . GLN A 1 219 ? 4.764 -10.627 -28.130 1.00 82.06 219 GLN A C 1
ATOM 1762 O O . GLN A 1 219 ? 4.925 -10.179 -26.991 1.00 82.06 219 GLN A O 1
ATOM 1767 N N . GLY A 1 220 ? 5.603 -11.543 -28.639 1.00 79.00 220 GLY A N 1
ATOM 1768 C CA . GLY A 1 220 ? 6.818 -12.068 -27.993 1.00 79.00 220 GLY A CA 1
ATOM 1769 C C . GLY A 1 220 ? 6.695 -13.502 -27.447 1.00 79.00 220 GLY A C 1
ATOM 1770 O O . GLY A 1 220 ? 5.681 -14.164 -27.640 1.00 79.00 220 GLY A O 1
ATOM 1771 N N . GLY A 1 221 ? 7.748 -13.982 -26.773 1.00 80.62 221 GLY A N 1
ATOM 1772 C CA . GLY A 1 221 ? 7.843 -15.335 -26.193 1.00 80.62 221 GLY A CA 1
ATOM 1773 C C . GLY A 1 221 ? 7.575 -15.384 -24.685 1.00 80.62 221 GLY A C 1
ATOM 1774 O O . GLY A 1 221 ? 6.903 -14.503 -24.152 1.00 80.62 221 GLY A O 1
ATOM 1775 N N . VAL A 1 222 ? 8.100 -16.401 -23.995 1.00 82.75 222 VAL A N 1
ATOM 1776 C CA . VAL A 1 222 ? 8.090 -16.493 -22.521 1.00 82.75 222 VAL A CA 1
ATOM 1777 C C . VAL A 1 222 ? 9.005 -15.415 -21.932 1.00 82.75 222 VAL A C 1
ATOM 1779 O O . VAL A 1 222 ? 10.079 -15.154 -22.467 1.00 82.75 222 VAL A O 1
ATOM 1782 N N . GLU A 1 223 ? 8.576 -14.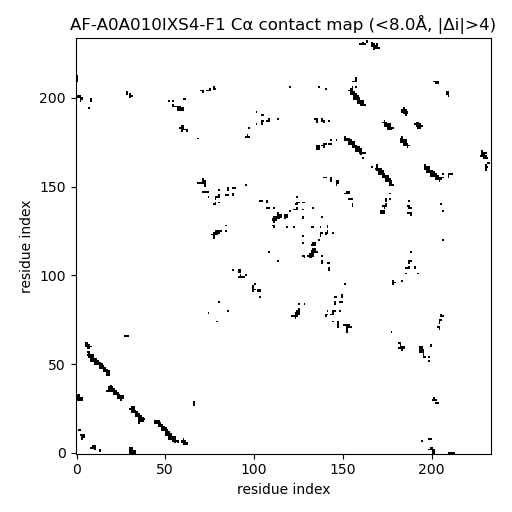792 -20.839 1.00 82.31 223 GLU A N 1
ATOM 1783 C CA . GLU A 1 223 ? 9.311 -13.742 -20.133 1.00 82.31 223 GLU A CA 1
ATOM 1784 C C . GLU A 1 223 ? 9.626 -14.208 -18.710 1.00 82.31 223 GLU A C 1
ATOM 1786 O O . GLU A 1 223 ? 8.812 -14.888 -18.088 1.00 82.31 223 GLU A O 1
ATOM 1791 N N . ASN A 1 224 ? 10.790 -13.809 -18.200 1.00 83.56 224 ASN A N 1
ATOM 1792 C CA . ASN A 1 224 ? 11.139 -13.926 -16.790 1.00 83.56 224 ASN A CA 1
ATOM 1793 C C . ASN A 1 224 ? 11.412 -12.526 -16.240 1.00 83.56 224 ASN A C 1
ATOM 1795 O O . ASN A 1 224 ? 12.090 -11.729 -16.889 1.00 83.56 224 ASN A O 1
ATOM 1799 N N . MET A 1 225 ? 10.925 -12.251 -15.032 1.00 85.19 225 MET A N 1
ATOM 1800 C CA . MET A 1 225 ? 11.171 -10.997 -14.328 1.00 85.19 225 MET A CA 1
ATOM 1801 C C . MET A 1 225 ? 12.010 -11.267 -13.084 1.00 85.19 225 MET A C 1
ATOM 1803 O O . MET A 1 225 ? 11.728 -12.188 -12.323 1.00 85.19 225 MET A O 1
ATOM 1807 N N . MET A 1 226 ? 13.026 -10.436 -12.872 1.00 85.88 226 MET A N 1
ATOM 1808 C CA . MET A 1 226 ? 13.803 -10.401 -11.641 1.00 85.88 226 MET A CA 1
ATOM 1809 C C . MET A 1 226 ? 13.713 -8.994 -11.062 1.00 85.88 226 MET A C 1
ATOM 1811 O O . MET A 1 226 ? 13.941 -8.014 -11.770 1.00 85.88 226 MET A O 1
ATOM 1815 N N . SER A 1 227 ? 13.387 -8.899 -9.778 1.00 85.69 227 SER A N 1
ATOM 1816 C CA . SER A 1 227 ? 13.331 -7.637 -9.047 1.00 85.69 227 SER A CA 1
ATOM 1817 C C . SER A 1 227 ? 14.261 -7.691 -7.848 1.00 85.69 227 SER A C 1
ATOM 1819 O O . SER A 1 227 ? 14.214 -8.641 -7.071 1.00 85.69 227 SER A O 1
ATOM 1821 N N . VAL A 1 228 ? 15.064 -6.645 -7.675 1.00 87.88 228 VAL A N 1
ATOM 1822 C CA . VAL A 1 228 ? 15.901 -6.445 -6.493 1.00 87.88 228 VAL A CA 1
ATOM 1823 C C . VAL A 1 228 ? 15.582 -5.066 -5.940 1.00 87.88 228 VAL A C 1
ATOM 1825 O O . VAL A 1 228 ? 15.583 -4.085 -6.682 1.00 87.88 228 VAL A O 1
ATOM 1828 N N . VAL A 1 229 ? 15.294 -4.996 -4.645 1.00 88.25 229 VAL A N 1
ATOM 1829 C CA . VAL A 1 229 ? 15.009 -3.744 -3.944 1.00 88.25 229 VAL A CA 1
ATOM 1830 C C . VAL A 1 229 ? 15.927 -3.668 -2.736 1.00 88.25 229 VAL A C 1
ATOM 1832 O O . VAL A 1 229 ? 16.099 -4.657 -2.027 1.00 88.25 229 VAL A O 1
ATOM 1835 N N . GLN A 1 230 ? 16.537 -2.505 -2.526 1.00 88.56 230 GLN A N 1
ATOM 1836 C CA . GLN A 1 230 ? 17.420 -2.256 -1.395 1.00 88.56 230 GLN A CA 1
ATOM 1837 C C . GLN A 1 230 ? 17.106 -0.903 -0.767 1.00 88.56 230 GLN A C 1
ATOM 1839 O O . GLN A 1 230 ? 16.943 0.082 -1.486 1.00 88.56 230 GLN A O 1
ATOM 1844 N N . VAL A 1 231 ? 17.045 -0.857 0.563 1.00 89.19 231 VAL A N 1
ATOM 1845 C CA . VAL A 1 231 ? 16.970 0.393 1.333 1.00 89.19 231 VAL A CA 1
ATOM 1846 C C . VAL A 1 231 ? 18.089 0.370 2.359 1.00 89.19 231 VAL A C 1
ATOM 1848 O O . VAL A 1 231 ? 18.191 -0.558 3.157 1.00 89.19 231 VAL A O 1
ATOM 1851 N N . LEU A 1 232 ? 18.948 1.383 2.307 1.00 87.81 232 LEU A N 1
ATOM 1852 C CA . LEU A 1 232 ? 20.145 1.500 3.130 1.00 87.81 232 LEU A CA 1
ATOM 1853 C C . LEU A 1 232 ? 20.105 2.829 3.881 1.00 87.81 232 LEU A C 1
ATOM 1855 O O . LEU A 1 232 ? 19.612 3.825 3.349 1.00 87.81 232 LEU A O 1
ATOM 1859 N N . ALA A 1 233 ? 20.648 2.847 5.098 1.00 86.12 233 ALA A N 1
ATOM 1860 C CA . ALA A 1 233 ? 20.940 4.105 5.770 1.00 86.12 233 ALA A CA 1
ATOM 1861 C C . ALA A 1 233 ? 22.055 4.835 5.006 1.00 86.12 233 ALA A C 1
ATOM 1863 O O . ALA A 1 233 ? 23.017 4.200 4.564 1.00 86.12 233 ALA A O 1
ATOM 1864 N N . CYS A 1 234 ? 21.888 6.144 4.829 1.00 74.38 234 CYS A N 1
ATOM 1865 C CA . CYS A 1 234 ? 22.929 7.029 4.311 1.00 74.38 234 CYS A CA 1
ATOM 1866 C C . CYS A 1 234 ? 23.844 7.509 5.438 1.00 74.38 234 CYS A C 1
ATOM 1868 O O . CYS A 1 234 ? 23.333 7.699 6.566 1.00 74.38 234 CYS A O 1
#